Protein AF-0000000077433555 (afdb_homodimer)

Secondary structure (DSSP, 8-state):
-----THHHHHHHHHHHHHHHHHHHHTTTTS------------S-SEEEEESB-HHHHTHHHHHHHHHTTTTSEE-SS-EEEE-TTT-EEEEEEE--SSPEEPSSTHHHHHHHHHHHHHHHHTT--BPPTTS---SEEEEEEEEETTEEEEEEEEE--/-----THHHHHHHHHHHHHHHHHHHHHHTTS------------SEEEEEEESB-HHHHTHHHHHHHHHTTTTSEE-SS-EEEE-TTT-EEEEEEE--SSPEEPSSTHHHHHHHHHHHHHHHHTT--BPPTT----SEEEEEEEEETTEEEEEEEEE--

Structure (mmCIF, N/CA/C/O backbone):
data_AF-0000000077433555-model_v1
#
loop_
_entity.id
_entity.type
_entity.pdbx_description
1 polymer 'Expressed protein'
#
loop_
_atom_site.group_PDB
_atom_site.id
_atom_site.type_symbol
_atom_site.label_atom_id
_atom_site.label_alt_id
_atom_site.label_comp_id
_atom_site.label_asym_id
_atom_site.label_entity_id
_atom_site.label_seq_id
_atom_site.pdbx_PDB_ins_code
_atom_site.Cartn_x
_atom_site.Cartn_y
_atom_site.Cartn_z
_atom_site.occupancy
_atom_site.B_iso_or_equiv
_atom_site.auth_seq_id
_atom_site.auth_comp_id
_atom_site.auth_asym_id
_atom_site.auth_atom_id
_atom_site.pdbx_PDB_model_num
ATOM 1 N N . MET A 1 1 ? 9 -87.5 0.58 1 32.97 1 MET A N 1
ATOM 2 C CA . MET A 1 1 ? 8.102 -86.375 0.338 1 32.97 1 MET A CA 1
ATOM 3 C C . MET A 1 1 ? 7.855 -85.625 1.621 1 32.97 1 MET A C 1
ATOM 5 O O . MET A 1 1 ? 7.18 -86.062 2.531 1 32.97 1 MET A O 1
ATOM 9 N N . ASN A 1 2 ? 8.93 -84.875 2.029 1 34.53 2 ASN A N 1
ATOM 10 C CA . ASN A 1 2 ? 9.109 -84.125 3.266 1 34.53 2 ASN A CA 1
ATOM 11 C C . ASN A 1 2 ? 8.016 -83.062 3.447 1 34.53 2 ASN A C 1
ATOM 13 O O . ASN A 1 2 ? 7.77 -82.25 2.553 1 34.53 2 ASN A O 1
ATOM 17 N N . ARG A 1 3 ? 7.031 -83.25 4.383 1 38.12 3 ARG A N 1
ATOM 18 C CA . ARG A 1 3 ? 5.93 -82.5 4.906 1 38.12 3 ARG A CA 1
ATOM 19 C C . ARG A 1 3 ? 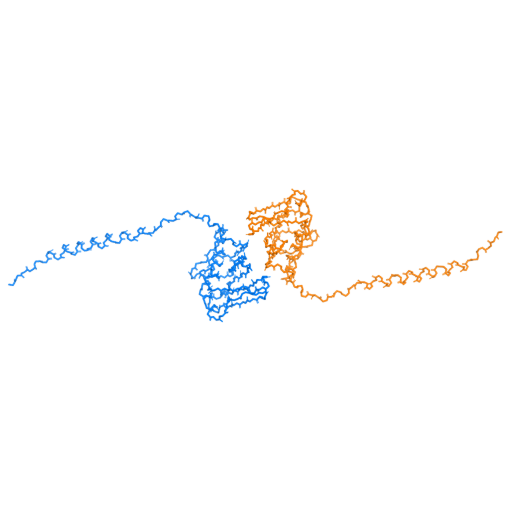6.449 -81.188 5.547 1 38.12 3 ARG A C 1
ATOM 21 O O . ARG A 1 3 ? 7.113 -81.25 6.582 1 38.12 3 ARG A O 1
ATOM 28 N N . ILE A 1 4 ? 6.965 -80.188 4.68 1 42 4 ILE A N 1
ATOM 29 C CA . ILE A 1 4 ? 7.277 -78.875 5.152 1 42 4 ILE A CA 1
ATOM 30 C C . ILE A 1 4 ? 6.129 -78.375 6.008 1 42 4 ILE A C 1
ATOM 32 O O . ILE A 1 4 ? 4.984 -78.312 5.555 1 42 4 ILE A O 1
ATOM 36 N N . ASN A 1 5 ? 6.266 -78.5 7.254 1 37.09 5 ASN A N 1
ATOM 37 C CA . ASN A 1 5 ? 5.32 -78.188 8.312 1 37.09 5 ASN A CA 1
ATOM 38 C C . ASN A 1 5 ? 4.906 -76.75 8.266 1 37.09 5 ASN A C 1
ATOM 40 O O . ASN A 1 5 ? 5.746 -75.875 8.039 1 37.09 5 ASN A O 1
ATOM 44 N N . PHE A 1 6 ? 3.537 -76.375 8.086 1 47.28 6 PHE A N 1
ATOM 45 C CA . PHE A 1 6 ? 2.709 -75.188 8 1 47.28 6 PHE A CA 1
ATOM 46 C C . PHE A 1 6 ? 3.021 -74.25 9.141 1 47.28 6 PHE A C 1
ATOM 48 O O . PHE A 1 6 ? 2.783 -73.062 9.039 1 47.28 6 PHE A O 1
ATOM 55 N N . LEU A 1 7 ? 3.678 -74.688 10.219 1 46.97 7 LEU A N 1
ATOM 56 C CA . LEU A 1 7 ? 3.834 -73.812 11.398 1 46.97 7 LEU A CA 1
ATOM 57 C C . LEU A 1 7 ? 4.93 -72.812 11.188 1 46.97 7 LEU A C 1
ATOM 59 O O . LEU A 1 7 ? 4.852 -71.688 11.719 1 46.97 7 LEU A O 1
ATOM 63 N N . ASP A 1 8 ? 5.957 -73.188 10.453 1 46.53 8 ASP A N 1
ATOM 64 C CA . ASP A 1 8 ? 7.086 -72.25 10.367 1 46.53 8 ASP A CA 1
ATOM 65 C C . ASP A 1 8 ? 6.746 -71 9.492 1 46.53 8 ASP A C 1
ATOM 67 O O . ASP A 1 8 ? 7.383 -70 9.602 1 46.53 8 ASP A O 1
ATOM 71 N N . CYS A 1 9 ? 5.66 -71.188 8.641 1 45.41 9 CYS A N 1
ATOM 72 C CA . CYS A 1 9 ? 5.312 -70.062 7.785 1 45.41 9 CYS A CA 1
ATOM 73 C C . CYS A 1 9 ? 4.582 -69 8.578 1 45.41 9 CYS A C 1
ATOM 75 O O . CYS A 1 9 ? 4.668 -67.812 8.242 1 45.41 9 CYS A O 1
ATOM 77 N N . ASN A 1 10 ? 3.891 -69.375 9.719 1 48.19 10 ASN A N 1
ATOM 78 C CA . ASN A 1 10 ? 3.145 -68.375 10.461 1 48.19 10 ASN A CA 1
ATOM 79 C C . ASN A 1 10 ? 4.074 -67.438 11.266 1 48.19 10 ASN A C 1
ATOM 81 O O . ASN A 1 10 ? 3.799 -66.25 11.438 1 48.19 10 ASN A O 1
ATOM 85 N N . ILE A 1 11 ? 5.18 -68.062 11.773 1 51.03 11 ILE A N 1
ATOM 86 C CA . ILE A 1 11 ? 6.055 -67.25 12.602 1 51.03 11 ILE A CA 1
ATOM 87 C C . ILE A 1 11 ? 6.805 -66.25 11.719 1 51.03 11 ILE A C 1
ATOM 89 O O . ILE A 1 11 ? 7.02 -65.062 12.117 1 51.03 11 ILE A O 1
ATOM 93 N N . PHE A 1 12 ? 7.051 -66.75 10.414 1 49.72 12 PHE A N 1
ATOM 94 C CA . PHE A 1 12 ? 7.73 -65.75 9.539 1 49.72 12 PHE A CA 1
ATOM 95 C C . PHE A 1 12 ? 6.805 -64.625 9.164 1 49.72 12 PHE A C 1
ATOM 97 O O . PHE A 1 12 ? 7.223 -63.469 9.148 1 49.72 12 PHE A O 1
ATOM 104 N N . LEU A 1 13 ? 5.48 -64.938 9.062 1 50.5 13 LEU A N 1
ATOM 105 C CA . LEU A 1 13 ? 4.531 -63.906 8.711 1 50.5 13 LEU A CA 1
ATOM 106 C C . LEU A 1 13 ? 4.301 -62.969 9.883 1 50.5 13 LEU A C 1
ATOM 108 O O . LEU A 1 13 ? 4.137 -61.75 9.695 1 50.5 13 LEU A O 1
ATOM 112 N N . THR A 1 14 ? 4.387 -63.438 11.109 1 53.59 14 THR A N 1
ATOM 113 C CA . THR A 1 14 ? 4.176 -62.531 12.234 1 53.59 14 THR A CA 1
ATOM 114 C C . THR A 1 14 ? 5.383 -61.625 12.445 1 53.59 14 THR A C 1
ATOM 116 O O . THR A 1 14 ? 5.238 -60.469 12.844 1 53.59 14 THR A O 1
ATOM 119 N N . LYS A 1 15 ? 6.613 -62.125 12.172 1 53.06 15 LYS A N 1
ATOM 120 C CA . LYS A 1 15 ? 7.77 -61.25 12.352 1 53.06 15 LYS A CA 1
ATOM 121 C C . LYS A 1 15 ? 7.832 -60.188 11.258 1 53.06 15 LYS A C 1
ATOM 123 O O . LYS A 1 15 ? 8.289 -59.062 11.492 1 53.06 15 LYS A O 1
ATOM 128 N N . ILE A 1 16 ? 7.277 -60.562 10.062 1 50.44 16 ILE A N 1
ATOM 129 C CA . ILE A 1 16 ? 7.234 -59.531 9.023 1 50.44 16 ILE A CA 1
ATOM 130 C C . ILE A 1 16 ? 6.148 -58.531 9.352 1 50.44 16 ILE A C 1
ATOM 132 O O . ILE A 1 16 ? 6.348 -57.312 9.172 1 50.44 16 ILE A O 1
ATOM 136 N N . SER A 1 17 ? 4.973 -59.031 10.047 1 50.56 17 SER A N 1
ATOM 137 C CA . SER A 1 17 ? 3.949 -58.062 10.398 1 50.56 17 SER A CA 1
ATOM 138 C C . SER A 1 17 ? 4.434 -57.125 11.516 1 50.56 17 SER A C 1
ATOM 140 O O . SER A 1 17 ? 4.086 -55.969 11.539 1 50.56 17 SER A O 1
ATOM 142 N N . LEU A 1 18 ? 5.203 -57.656 12.469 1 53.69 18 LEU A N 1
ATOM 143 C CA . LEU A 1 18 ? 5.684 -56.75 13.523 1 53.69 18 LEU A CA 1
ATOM 144 C C . LEU A 1 18 ? 6.73 -55.781 12.984 1 53.69 18 LEU A C 1
ATOM 146 O O . LEU A 1 18 ? 6.746 -54.625 13.359 1 53.69 18 LEU A O 1
ATOM 150 N N . LEU A 1 19 ? 7.566 -56.25 12 1 50 19 LEU A N 1
ATOM 151 C CA . LEU A 1 19 ? 8.539 -55.344 11.438 1 50 19 LEU A CA 1
ATOM 152 C C . LEU A 1 19 ? 7.848 -54.25 10.609 1 50 19 LEU A C 1
ATOM 154 O O . LEU A 1 19 ? 8.266 -53.094 10.625 1 50 19 LEU A O 1
ATOM 158 N N . PHE A 1 20 ? 6.684 -54.594 9.922 1 50.25 20 PHE A N 1
ATOM 159 C CA . PHE A 1 20 ? 5.969 -53.531 9.211 1 50.25 20 PHE A CA 1
ATOM 160 C C . PHE A 1 20 ? 5.316 -52.562 10.188 1 50.25 20 PHE A C 1
ATOM 162 O O . PHE A 1 20 ? 5.176 -51.375 9.898 1 50.25 20 PHE A O 1
ATOM 169 N N . LEU A 1 21 ? 4.891 -53.031 11.414 1 44.5 21 LEU A N 1
ATOM 170 C CA . LEU A 1 21 ? 4.316 -52.094 12.383 1 44.5 21 LEU A CA 1
ATOM 171 C C . LEU A 1 21 ? 5.375 -51.156 12.922 1 44.5 21 LEU A C 1
ATOM 173 O O . LEU A 1 21 ? 5.109 -49.969 13.102 1 44.5 21 LEU A O 1
ATOM 177 N N . LEU A 1 22 ? 6.539 -51.656 13.203 1 43.56 22 LEU A N 1
ATOM 178 C CA . LEU A 1 22 ? 7.539 -50.75 13.781 1 43.56 22 LEU A CA 1
ATOM 179 C C . LEU A 1 22 ? 8.055 -49.781 12.734 1 43.56 22 LEU A C 1
ATOM 181 O O . LEU A 1 22 ? 8.477 -48.656 13.078 1 43.56 22 LEU A O 1
ATOM 185 N N . MET A 1 23 ? 8.133 -50.125 11.438 1 39.94 23 MET A N 1
ATOM 186 C CA . MET A 1 23 ? 8.562 -49.094 10.5 1 39.94 23 MET A CA 1
ATOM 187 C C . MET A 1 23 ? 7.496 -48.031 10.336 1 39.94 23 MET A C 1
ATOM 189 O O . MET A 1 23 ? 7.789 -46.906 9.898 1 39.94 23 MET A O 1
ATOM 193 N N . ASN A 1 24 ? 6.148 -48.344 10.5 1 39.22 24 ASN A N 1
ATOM 194 C CA . ASN A 1 24 ? 5.191 -47.25 10.391 1 39.22 24 ASN A CA 1
ATOM 195 C C . ASN A 1 24 ? 5.281 -46.312 11.586 1 39.22 24 ASN A C 1
ATOM 197 O O . ASN A 1 24 ? 4.652 -45.25 11.602 1 39.22 24 ASN A O 1
ATOM 201 N N . LEU A 1 25 ? 5.668 -46.75 12.781 1 36.25 25 LEU A N 1
ATOM 202 C CA . LEU A 1 25 ? 5.754 -45.781 13.867 1 36.25 25 LEU A CA 1
ATOM 203 C C . LEU A 1 25 ? 6.816 -44.719 13.57 1 36.25 25 LEU A C 1
ATOM 205 O O . LEU A 1 25 ? 6.699 -43.562 14.008 1 36.25 25 LEU A O 1
ATOM 209 N N . VAL A 1 26 ? 7.934 -45.156 13.039 1 33.03 26 VAL A N 1
ATOM 210 C CA . VAL A 1 26 ? 9 -44.156 12.961 1 33.03 26 VAL A CA 1
ATOM 211 C C . VAL A 1 26 ? 8.625 -43.094 11.945 1 33.03 26 VAL A C 1
ATOM 213 O O . VAL A 1 26 ? 9.141 -41.969 12 1 33.03 26 VAL A O 1
ATOM 216 N N . SER A 1 27 ? 7.82 -43.469 10.945 1 29.36 27 SER A N 1
ATOM 217 C CA . SER A 1 27 ? 7.664 -42.375 9.961 1 29.36 27 SER A CA 1
ATOM 218 C C . SER A 1 27 ? 6.77 -41.281 10.492 1 29.36 27 SER A C 1
ATOM 220 O O . SER A 1 27 ? 6.531 -40.281 9.805 1 29.36 27 SER A O 1
ATOM 222 N N . LEU A 1 28 ? 5.867 -41.688 11.445 1 28.73 28 LEU A N 1
ATOM 223 C CA . LEU A 1 28 ? 4.93 -40.625 11.773 1 28.73 28 LEU A CA 1
ATOM 224 C C . LEU A 1 28 ? 5.633 -39.469 12.5 1 28.73 28 LEU A C 1
ATOM 226 O O . LEU A 1 28 ? 5.098 -38.375 12.602 1 28.73 28 LEU A O 1
ATOM 230 N N . GLU A 1 29 ? 6.535 -39.906 13.359 1 30.23 29 GLU A N 1
ATOM 231 C CA . GLU A 1 29 ? 6.969 -38.781 14.188 1 30.23 29 GLU A CA 1
ATOM 232 C C . GLU A 1 29 ? 7.559 -37.656 13.336 1 30.23 29 GLU A C 1
ATOM 234 O O . GLU A 1 29 ? 8.094 -36.688 13.859 1 30.23 29 GLU A O 1
ATOM 239 N N . ALA A 1 30 ? 7.906 -37.969 12.109 1 28.34 30 ALA A N 1
ATOM 240 C CA . ALA A 1 30 ? 8.469 -36.781 11.477 1 28.34 30 ALA A CA 1
ATOM 241 C C . ALA A 1 30 ? 7.461 -35.656 11.469 1 28.34 30 ALA A C 1
ATOM 243 O O . ALA A 1 30 ? 7.355 -34.906 10.484 1 28.34 30 ALA A O 1
ATOM 244 N N . PHE A 1 31 ? 6.242 -36.031 12.062 1 27.59 31 PHE A N 1
ATOM 245 C CA . PHE A 1 31 ? 5.5 -34.75 12.078 1 27.59 31 PHE A CA 1
ATOM 246 C C . PHE A 1 31 ? 6.246 -33.719 12.891 1 27.59 31 PHE A C 1
ATOM 248 O O . PHE A 1 31 ? 6.395 -33.844 14.102 1 27.59 31 PHE A O 1
ATOM 255 N N . GLY A 1 32 ? 7.348 -33.312 12.383 1 27.06 32 GLY A N 1
ATOM 256 C CA . GLY A 1 32 ? 8.039 -32.188 13.016 1 27.06 32 GLY A CA 1
ATOM 257 C C . GLY A 1 32 ? 7.113 -31.328 13.852 1 27.06 32 GLY A C 1
ATOM 258 O O . GLY A 1 32 ? 5.918 -31.234 13.578 1 27.06 32 GLY A O 1
ATOM 259 N N . LYS A 1 33 ? 7.359 -31.141 15.07 1 26.86 33 LYS A N 1
ATOM 260 C CA . LYS A 1 33 ? 7.031 -30.141 16.078 1 26.86 33 LYS A CA 1
ATOM 261 C C . LYS A 1 33 ? 6.48 -28.875 15.43 1 26.86 33 LYS A C 1
ATOM 263 O O . LYS A 1 33 ? 7.047 -28.359 14.461 1 26.86 33 LYS A O 1
ATOM 268 N N . SER A 1 34 ? 5.285 -28.469 15.672 1 26.58 34 SER A N 1
ATOM 269 C CA . SER A 1 34 ? 4.316 -27.375 15.578 1 26.58 34 SER A CA 1
ATOM 270 C C . SER A 1 34 ? 4.98 -26.031 15.812 1 26.58 34 SER A C 1
ATOM 272 O O . SER A 1 34 ? 4.305 -25 15.859 1 26.58 34 SER A O 1
ATOM 274 N N . SER A 1 35 ? 6.223 -26.141 16.625 1 26.84 35 SER A N 1
ATOM 275 C CA . SER A 1 35 ? 6.273 -25.047 17.594 1 26.84 35 SER A CA 1
ATOM 276 C C . SER A 1 35 ? 5.797 -23.734 16.984 1 26.84 35 SER A C 1
ATOM 278 O O . SER A 1 35 ? 4.859 -23.109 17.484 1 26.84 35 SER A O 1
ATOM 280 N N . HIS A 1 36 ? 6.66 -22.797 17.359 1 24.97 36 HIS A N 1
ATOM 281 C CA . HIS A 1 36 ? 6.699 -21.375 17.672 1 24.97 36 HIS A CA 1
ATOM 282 C C . HIS A 1 36 ? 6.414 -20.531 16.422 1 24.97 36 HIS A C 1
ATOM 284 O O . HIS A 1 36 ? 7.008 -20.766 15.367 1 24.97 36 HIS A O 1
ATOM 290 N N . LEU A 1 37 ? 5.191 -20.219 16.328 1 26.5 37 LEU A N 1
ATOM 291 C CA . LEU A 1 37 ? 4.828 -19.125 15.43 1 26.5 37 LEU A CA 1
ATOM 292 C C . LEU A 1 37 ? 6.004 -18.172 15.234 1 26.5 37 LEU A C 1
ATOM 294 O O . LEU A 1 37 ? 6.395 -17.469 16.172 1 26.5 37 LEU A O 1
ATOM 298 N N . ASN A 1 38 ? 7.102 -18.656 14.727 1 27.42 38 ASN A N 1
ATOM 299 C CA . ASN A 1 38 ? 8.141 -17.703 14.352 1 27.42 38 ASN A CA 1
ATOM 300 C C . ASN A 1 38 ? 7.551 -16.344 13.977 1 27.42 38 ASN A C 1
ATOM 302 O O . ASN A 1 38 ? 6.586 -16.266 13.211 1 27.42 38 ASN A O 1
ATOM 306 N N . SER A 1 39 ? 7.516 -15.461 14.922 1 30.59 39 SER A N 1
ATOM 307 C CA . SER A 1 39 ? 7.246 -14.07 14.562 1 30.59 39 SER A CA 1
ATOM 308 C C . SER A 1 39 ? 7.566 -13.805 13.094 1 30.59 39 SER A C 1
ATOM 310 O O . SER A 1 39 ? 8.727 -13.875 12.68 1 30.59 39 SER A O 1
ATOM 312 N N . ARG A 1 40 ? 7.023 -14.602 12.242 1 32.59 40 ARG A N 1
ATOM 313 C CA . ARG A 1 40 ? 7.312 -14.117 10.898 1 32.59 40 ARG A CA 1
ATOM 314 C C . ARG A 1 40 ? 7.473 -12.602 10.883 1 32.59 40 ARG A C 1
ATOM 316 O O . ARG A 1 40 ? 6.551 -11.867 11.234 1 32.59 40 ARG A O 1
ATOM 323 N N . ALA A 1 41 ? 8.539 -12.164 11.211 1 32.38 41 ALA A N 1
ATOM 324 C CA . ALA A 1 41 ? 8.992 -10.82 10.836 1 32.38 41 ALA A CA 1
ATOM 325 C C . ALA A 1 41 ? 8.383 -10.391 9.508 1 32.38 41 ALA A C 1
ATOM 327 O O . ALA A 1 41 ? 8.438 -11.125 8.516 1 32.38 41 ALA A O 1
ATOM 328 N N . ILE A 1 42 ? 7.039 -10.172 9.383 1 41.25 42 ILE A N 1
ATOM 329 C CA . ILE A 1 42 ? 6.648 -9.633 8.086 1 41.25 42 ILE A CA 1
ATOM 330 C C . ILE A 1 42 ? 7.895 -9.289 7.273 1 41.25 42 ILE A C 1
ATOM 332 O O . ILE A 1 42 ? 8.703 -8.461 7.695 1 41.25 42 ILE A O 1
ATOM 336 N N . PRO A 1 43 ? 8.32 -10.406 6.523 1 50.19 43 PRO A N 1
ATOM 337 C CA . PRO A 1 43 ? 9.359 -10.055 5.555 1 50.19 43 PRO A CA 1
ATOM 338 C C . PRO A 1 43 ? 9.172 -8.656 4.961 1 50.19 43 PRO A C 1
ATOM 340 O O . PRO A 1 43 ? 8.047 -8.141 4.945 1 50.19 43 PRO A O 1
ATOM 343 N N . PRO A 1 44 ? 10.203 -8.016 4.617 1 60.41 44 PRO A N 1
ATOM 344 C CA . PRO A 1 44 ? 10.57 -6.598 4.527 1 60.41 44 PRO A CA 1
ATOM 345 C C . PRO A 1 44 ? 9.75 -5.844 3.479 1 60.41 44 PRO A C 1
ATOM 347 O O . PRO A 1 44 ? 10.289 -4.98 2.781 1 60.41 44 PRO A O 1
ATOM 350 N N . GLY A 1 45 ? 8.414 -6.395 3.045 1 78.88 45 GLY A N 1
ATOM 351 C CA . GLY A 1 45 ? 7.773 -5.363 2.244 1 78.88 45 GLY A CA 1
ATOM 352 C C . GLY A 1 45 ? 7.48 -4.098 3.027 1 78.88 45 GLY A C 1
ATOM 353 O O . GLY A 1 45 ? 7.469 -4.113 4.258 1 78.88 45 GLY A O 1
ATOM 354 N N . LEU A 1 46 ? 7.414 -3.154 2.256 1 90.56 46 LEU A N 1
ATOM 355 C CA . LEU A 1 46 ? 7.125 -1.854 2.854 1 90.56 46 LEU A CA 1
ATOM 356 C C . LEU A 1 46 ? 5.676 -1.78 3.32 1 90.56 46 LEU A C 1
ATOM 358 O O . LEU A 1 46 ? 5.395 -1.263 4.402 1 90.56 46 LEU A O 1
ATOM 362 N N . TYR A 1 47 ? 4.797 -2.41 2.539 1 91.94 47 TYR A N 1
ATOM 363 C CA . TYR A 1 47 ? 3.381 -2.373 2.883 1 91.94 47 TYR A CA 1
ATOM 364 C C . TYR A 1 47 ? 2.662 -3.613 2.361 1 91.94 47 TYR A C 1
ATOM 366 O O . TYR A 1 47 ? 2.902 -4.051 1.234 1 91.94 47 TYR A O 1
ATOM 374 N N . HIS A 1 48 ? 1.809 -4.094 3.268 1 92.25 48 HIS A N 1
ATOM 375 C CA . HIS A 1 48 ? 0.924 -5.195 2.912 1 92.25 48 HIS A CA 1
ATOM 376 C C . HIS A 1 48 ? -0.502 -4.934 3.385 1 92.25 48 HIS A C 1
ATOM 378 O O . HIS A 1 48 ? -0.71 -4.324 4.438 1 92.25 48 HIS A O 1
ATOM 384 N N . ASN A 1 49 ? -1.423 -5.391 2.596 1 90.25 49 ASN A N 1
ATOM 385 C CA . ASN A 1 49 ? -2.82 -5.469 3.008 1 90.25 49 ASN A CA 1
ATOM 386 C C . ASN A 1 49 ? -3.5 -6.715 2.447 1 90.25 49 ASN A C 1
ATOM 388 O O . ASN A 1 49 ? -3.062 -7.262 1.434 1 90.25 49 ASN A O 1
ATOM 392 N N . CYS A 1 50 ? -4.477 -7.129 3.236 1 91 50 CYS A N 1
ATOM 393 C CA . CYS A 1 50 ? -5.137 -8.344 2.779 1 91 50 CYS A CA 1
ATOM 394 C C . CYS A 1 50 ? -6.59 -8.391 3.242 1 91 50 CYS A C 1
ATOM 396 O O . CYS A 1 50 ? -6.906 -7.926 4.34 1 91 50 CYS A O 1
ATOM 398 N N . LYS A 1 51 ? -7.387 -8.781 2.375 1 90.25 51 LYS A N 1
ATOM 399 C CA . LYS A 1 51 ? -8.75 -9.219 2.656 1 90.25 51 LYS A CA 1
ATOM 400 C C . LYS A 1 51 ? -8.93 -10.695 2.299 1 90.25 51 LYS A C 1
ATOM 402 O O . LYS A 1 51 ? -9.281 -11.023 1.164 1 90.25 51 LYS A O 1
ATOM 407 N N . GLY A 1 52 ? -8.562 -11.539 3.273 1 87.38 52 GLY A N 1
ATOM 408 C CA . GLY A 1 52 ? -8.523 -12.969 3.039 1 87.38 52 GLY A CA 1
ATOM 409 C C . GLY A 1 52 ? -7.152 -13.469 2.611 1 87.38 52 GLY A C 1
ATOM 410 O O . GLY A 1 52 ? -6.562 -12.938 1.669 1 87.38 52 GLY A O 1
ATOM 411 N N . GLY A 1 53 ? -6.707 -14.398 3.303 1 85 53 GLY A N 1
ATOM 412 C CA . GLY A 1 53 ? -5.379 -14.938 3.047 1 85 53 GLY A CA 1
ATOM 413 C C . GLY A 1 53 ? -5.398 -16.219 2.234 1 85 53 GLY A C 1
ATOM 414 O O . GLY A 1 53 ? -6.457 -16.656 1.771 1 85 53 GLY A O 1
ATOM 415 N N . GLY A 1 54 ? -4.16 -16.672 1.955 1 88.56 54 GLY A N 1
ATOM 416 C CA . GLY A 1 54 ? -4 -17.891 1.189 1 88.56 54 GLY A CA 1
ATOM 417 C C . GLY A 1 54 ? -3.891 -17.656 -0.305 1 88.56 54 GLY A C 1
ATOM 418 O O . GLY A 1 54 ? -3.955 -18.594 -1.097 1 88.56 54 GLY A O 1
ATOM 419 N N . LEU A 1 55 ? -3.752 -16.484 -0.676 1 89.88 55 LEU A N 1
ATOM 420 C CA . LEU A 1 55 ? -3.701 -16.094 -2.08 1 89.88 55 LEU A CA 1
ATOM 421 C C . LEU A 1 55 ? -2.441 -16.625 -2.75 1 89.88 55 LEU A C 1
ATOM 423 O O . LEU A 1 55 ? -2.451 -16.938 -3.941 1 89.88 55 LEU A O 1
ATOM 427 N N . GLY A 1 56 ? -1.346 -16.719 -1.987 1 90.81 56 GLY A N 1
ATOM 428 C CA . GLY A 1 56 ? -0.101 -17.25 -2.514 1 90.81 56 GLY A CA 1
ATOM 429 C C . GLY A 1 56 ? -0.239 -18.656 -3.053 1 90.81 56 GLY A C 1
ATOM 430 O O . GLY A 1 56 ? 0.272 -18.969 -4.129 1 90.81 56 GLY A O 1
ATOM 431 N N . LYS A 1 57 ? -0.989 -19.453 -2.359 1 89.25 57 LYS A N 1
ATOM 432 C CA . LYS A 1 57 ? -1.199 -20.828 -2.791 1 89.25 57 LYS A CA 1
ATOM 433 C C . LYS A 1 57 ? -2.309 -20.922 -3.836 1 89.25 57 LYS A C 1
ATOM 435 O O . LYS A 1 57 ? -2.17 -21.625 -4.84 1 89.25 57 LYS A O 1
ATOM 440 N N . PHE A 1 58 ? -3.338 -20.203 -3.6 1 91 58 PHE A N 1
ATOM 441 C CA . PHE A 1 58 ? -4.512 -20.266 -4.461 1 91 58 PHE A CA 1
ATOM 442 C C . PHE A 1 58 ? -4.18 -19.781 -5.871 1 91 58 PHE A C 1
ATOM 444 O O . PHE A 1 58 ? -4.672 -20.344 -6.852 1 91 58 PHE A O 1
ATOM 451 N N . CYS A 1 59 ? -3.295 -18.781 -5.965 1 92.88 59 CYS A N 1
ATOM 452 C CA . CYS A 1 59 ? -2.998 -18.172 -7.262 1 92.88 59 CYS A CA 1
ATOM 453 C C . CYS A 1 59 ? -1.635 -18.625 -7.77 1 92.88 59 CYS A C 1
ATOM 455 O O . CYS A 1 59 ? -1.089 -18.031 -8.703 1 92.88 59 CYS A O 1
ATOM 457 N N . ALA A 1 60 ? -1.07 -19.656 -7.188 1 93.38 60 ALA A N 1
ATOM 458 C CA . ALA A 1 60 ? 0.267 -20.109 -7.559 1 93.38 60 ALA A CA 1
ATOM 459 C C . ALA A 1 60 ? 0.31 -20.531 -9.023 1 93.38 60 ALA A C 1
ATOM 461 O O . ALA A 1 60 ? 1.225 -20.172 -9.758 1 93.38 60 ALA A O 1
ATOM 462 N N . ALA A 1 61 ? -0.678 -21.25 -9.43 1 93.25 61 ALA A N 1
ATOM 463 C CA . ALA A 1 61 ? -0.728 -21.719 -10.812 1 93.25 61 ALA A CA 1
ATOM 464 C C . ALA A 1 61 ? -0.918 -20.547 -11.773 1 93.25 61 ALA A C 1
ATOM 466 O O . ALA A 1 61 ? -0.367 -20.547 -12.883 1 93.25 61 ALA A O 1
ATOM 467 N N . THR A 1 62 ? -1.681 -19.594 -11.367 1 95 62 THR A N 1
ATOM 468 C CA . THR A 1 62 ? -1.894 -18.391 -12.18 1 95 62 THR A CA 1
ATOM 469 C C . THR A 1 62 ? -0.574 -17.672 -12.438 1 95 62 THR A C 1
ATOM 471 O O . THR A 1 62 ? -0.292 -17.266 -13.562 1 95 62 THR A O 1
ATOM 474 N N . VAL A 1 63 ? 0.261 -17.547 -11.43 1 97.5 63 VAL A N 1
ATOM 475 C CA . VAL A 1 63 ? 1.55 -16.875 -11.547 1 97.5 63 VAL A CA 1
ATOM 476 C C . VAL A 1 63 ? 2.424 -17.609 -12.562 1 97.5 63 VAL A C 1
ATOM 478 O O . VAL A 1 63 ? 3.025 -16.984 -13.438 1 97.5 63 VAL A O 1
ATOM 481 N N . THR A 1 64 ? 2.426 -18.875 -12.516 1 96.94 64 THR A N 1
ATOM 482 C CA . THR A 1 64 ? 3.227 -19.688 -13.43 1 96.94 64 THR A CA 1
ATOM 483 C C . THR A 1 64 ? 2.727 -19.547 -14.859 1 96.94 64 THR A C 1
ATOM 485 O O . THR A 1 64 ? 3.52 -19.359 -15.789 1 96.94 64 THR A O 1
ATOM 488 N N . ARG A 1 65 ? 1.419 -19.609 -15.031 1 97.12 65 ARG A N 1
ATOM 489 C CA . ARG A 1 65 ? 0.839 -19.453 -16.359 1 97.12 65 ARG A CA 1
ATOM 490 C C . ARG A 1 65 ? 1.153 -18.078 -16.938 1 97.12 65 ARG A C 1
ATOM 492 O O . ARG A 1 65 ? 1.604 -17.969 -18.078 1 97.12 65 ARG A O 1
ATOM 499 N N . ALA A 1 66 ? 0.915 -17.094 -16.141 1 98 66 ALA A N 1
ATOM 500 C CA . ALA A 1 66 ? 1.189 -15.727 -16.578 1 98 66 ALA A CA 1
ATOM 501 C C . ALA A 1 66 ? 2.646 -15.57 -17 1 98 66 ALA A C 1
ATOM 503 O O . ALA A 1 66 ? 2.936 -14.984 -18.031 1 98 66 ALA A O 1
ATOM 504 N N . TRP A 1 67 ? 3.553 -16.125 -16.203 1 97.88 67 TRP A N 1
ATOM 505 C CA . TRP A 1 67 ? 4.98 -16.047 -16.5 1 97.88 67 TRP A CA 1
ATOM 506 C C . TRP A 1 67 ? 5.293 -16.703 -17.844 1 97.88 67 TRP A C 1
ATOM 508 O O . TRP A 1 67 ? 6.035 -16.141 -18.656 1 97.88 67 TRP A O 1
ATOM 518 N N . ASN A 1 68 ? 4.715 -17.797 -18.062 1 97.38 68 ASN A N 1
ATOM 519 C CA . ASN A 1 68 ? 4.949 -18.531 -19.297 1 97.38 68 ASN A CA 1
ATOM 520 C C . ASN A 1 68 ? 4.395 -17.781 -20.5 1 97.38 68 ASN A C 1
ATOM 522 O O . ASN A 1 68 ? 4.902 -17.922 -21.625 1 97.38 68 ASN A O 1
ATOM 526 N N . GLU A 1 69 ? 3.418 -16.969 -20.266 1 97.12 69 GLU A N 1
ATOM 527 C CA . GLU A 1 69 ? 2.82 -16.172 -21.344 1 97.12 69 GLU A CA 1
ATOM 528 C C . GLU A 1 69 ? 3.541 -14.828 -21.5 1 97.12 69 GLU A C 1
ATOM 530 O O . GLU A 1 69 ? 3.154 -14 -22.328 1 97.12 69 GLU A O 1
ATOM 535 N N . GLY A 1 70 ? 4.578 -14.57 -20.625 1 97.44 70 GLY A N 1
ATOM 536 C CA . GLY A 1 70 ? 5.418 -13.406 -20.812 1 97.44 70 GLY A CA 1
ATOM 537 C C . GLY A 1 70 ? 5.129 -12.297 -19.828 1 97.44 70 GLY A C 1
ATOM 538 O O . GLY A 1 70 ? 5.746 -11.227 -19.875 1 97.44 70 GLY A O 1
ATOM 539 N N . HIS A 1 71 ? 4.18 -12.57 -18.906 1 97.69 71 HIS A N 1
ATOM 540 C CA . HIS A 1 71 ? 3.838 -11.578 -17.891 1 97.69 71 HIS A CA 1
ATOM 541 C C . HIS A 1 71 ? 4.812 -11.641 -16.719 1 97.69 71 HIS A C 1
ATOM 543 O O . HIS A 1 71 ? 5.508 -12.641 -16.531 1 97.69 71 HIS A O 1
ATOM 549 N N . PHE A 1 72 ? 4.969 -10.484 -15.945 1 97.25 72 PHE A N 1
ATOM 550 C CA . PHE A 1 72 ? 5.73 -10.336 -14.711 1 97.25 72 PHE A CA 1
ATOM 551 C C . PHE A 1 72 ? 7.23 -10.312 -15 1 97.25 72 PHE A C 1
ATOM 553 O O . PHE A 1 72 ? 8.039 -10.18 -14.078 1 97.25 72 PHE A O 1
ATOM 560 N N . LYS A 1 73 ? 7.566 -10.438 -16.219 1 97.56 73 LYS A N 1
ATOM 561 C CA . LYS A 1 73 ? 8.984 -10.445 -16.562 1 97.56 73 LYS A CA 1
ATOM 562 C C . LYS A 1 73 ? 9.609 -9.07 -16.359 1 97.56 73 LYS A C 1
ATOM 564 O O . LYS A 1 73 ? 10.812 -8.969 -16.094 1 97.56 73 LYS A O 1
ATOM 569 N N . SER A 1 74 ? 8.719 -8.102 -16.547 1 97.81 74 SER A N 1
ATOM 570 C CA . SER A 1 74 ? 9.164 -6.727 -16.344 1 97.81 74 SER A CA 1
ATOM 571 C C . SER A 1 74 ? 8.047 -5.879 -15.734 1 97.81 74 SER A C 1
ATOM 573 O O . SER A 1 74 ? 6.902 -5.941 -16.172 1 97.81 74 SER A O 1
ATOM 575 N N . PHE A 1 75 ? 8.453 -5.133 -14.695 1 96.19 75 PHE A N 1
ATOM 576 C CA . PHE A 1 75 ? 7.578 -4.117 -14.125 1 96.19 75 PHE A CA 1
ATOM 577 C C . PHE A 1 75 ? 7.949 -2.73 -14.633 1 96.19 75 PHE A C 1
ATOM 579 O O . PHE A 1 75 ? 9.125 -2.357 -14.625 1 96.19 75 PHE A O 1
ATOM 586 N N . THR A 1 76 ? 6.953 -1.97 -15.023 1 96.19 76 THR A N 1
ATOM 587 C CA . THR A 1 76 ? 7.141 -0.596 -15.484 1 96.19 76 THR A CA 1
ATOM 588 C C . THR A 1 76 ? 6.207 0.353 -14.734 1 96.19 76 THR A C 1
ATOM 590 O O . THR A 1 76 ? 5.434 -0.077 -13.875 1 96.19 76 THR A O 1
ATOM 593 N N . THR A 1 77 ? 6.273 1.637 -15.07 1 92.62 77 THR A N 1
ATOM 594 C CA . THR A 1 77 ? 5.426 2.629 -14.422 1 92.62 77 THR A CA 1
ATOM 595 C C . THR A 1 77 ? 3.982 2.508 -14.914 1 92.62 77 THR A C 1
ATOM 597 O O . THR A 1 77 ? 3.064 3.045 -14.289 1 92.62 77 THR A O 1
ATOM 600 N N . LYS A 1 78 ? 3.84 1.821 -16 1 92.5 78 LYS A N 1
ATOM 601 C CA . LYS A 1 78 ? 2.494 1.56 -16.5 1 92.5 78 LYS A CA 1
ATOM 602 C C . LYS A 1 78 ? 1.863 0.367 -15.789 1 92.5 78 LYS A C 1
ATOM 604 O O . LYS A 1 78 ? 2.514 -0.661 -15.594 1 92.5 78 LYS A O 1
ATOM 609 N N . LEU A 1 79 ? 0.626 0.548 -15.445 1 93.81 79 LEU A N 1
ATOM 610 C CA . LEU A 1 79 ? -0.121 -0.545 -14.828 1 93.81 79 LEU A CA 1
ATOM 611 C C . LEU A 1 79 ? -0.262 -1.717 -15.797 1 93.81 79 LEU A C 1
ATOM 613 O O . LEU A 1 79 ? -0.688 -1.536 -16.938 1 93.81 79 LEU A O 1
ATOM 617 N N . GLN A 1 80 ? 0.146 -2.924 -15.406 1 95.88 80 GLN A N 1
ATOM 618 C CA . GLN A 1 80 ? -0.036 -4.18 -16.125 1 95.88 80 GLN A CA 1
ATOM 619 C C . GLN A 1 80 ? -0.936 -5.137 -15.352 1 95.88 80 GLN A C 1
ATOM 621 O O . GLN A 1 80 ? -1.002 -5.074 -14.125 1 95.88 80 GLN A O 1
ATOM 626 N N . SER A 1 81 ? -1.6 -6.008 -16.141 1 96.19 81 SER A N 1
ATOM 627 C CA . SER A 1 81 ? -2.498 -6.926 -15.438 1 96.19 81 SER A CA 1
ATOM 628 C C . SER A 1 81 ? -2.629 -8.25 -16.188 1 96.19 81 SER A C 1
ATOM 630 O O . SER A 1 81 ? -2.404 -8.305 -17.406 1 96.19 81 SER A O 1
ATOM 632 N N . TYR A 1 82 ? -2.928 -9.289 -15.484 1 97.56 82 TYR A N 1
ATOM 633 C CA . TYR A 1 82 ? -3.225 -10.617 -16 1 97.56 82 TYR A CA 1
ATOM 634 C C . TYR A 1 82 ? -4.391 -11.25 -15.25 1 97.56 82 TYR A C 1
ATOM 636 O O . TYR A 1 82 ? -4.395 -11.273 -14.016 1 97.56 82 TYR A O 1
ATOM 644 N N . THR A 1 83 ? -5.34 -11.688 -15.984 1 95.81 83 THR A N 1
ATOM 645 C CA . THR A 1 83 ? -6.477 -12.398 -15.406 1 95.81 83 THR A CA 1
ATOM 646 C C . THR A 1 83 ? -6.5 -13.852 -15.883 1 95.81 83 THR A C 1
ATOM 648 O O . THR A 1 83 ? -6.504 -14.117 -17.078 1 95.81 83 THR A O 1
ATOM 651 N N . ASP A 1 84 ? -6.496 -14.625 -14.883 1 93.06 84 ASP A N 1
ATOM 652 C CA . ASP A 1 84 ? -6.566 -16.047 -15.164 1 93.06 84 ASP A CA 1
ATOM 653 C C . ASP A 1 84 ? -8.016 -16.531 -15.258 1 93.06 84 ASP A C 1
ATOM 655 O O . ASP A 1 84 ? -8.742 -16.516 -14.258 1 93.06 84 ASP A O 1
ATOM 659 N N . GLY A 1 85 ? -8.445 -17.016 -16.375 1 86.75 85 GLY A N 1
ATOM 660 C CA . GLY A 1 85 ? -9.812 -17.469 -16.578 1 86.75 85 GLY A CA 1
ATOM 661 C C . GLY A 1 85 ? -10.117 -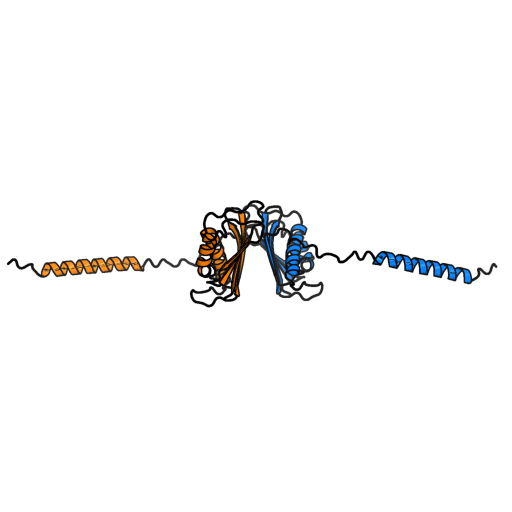18.797 -15.891 1 86.75 85 GLY A C 1
ATOM 662 O O . GLY A 1 85 ? -11.281 -19.172 -15.758 1 86.75 85 GLY A O 1
ATOM 663 N N . VAL A 1 86 ? -9.164 -19.438 -15.445 1 84.62 86 VAL A N 1
ATOM 664 C CA . VAL A 1 86 ? -9.352 -20.766 -14.867 1 84.62 86 VAL A CA 1
ATOM 665 C C . VAL A 1 86 ? -9.555 -20.641 -13.359 1 84.62 86 VAL A C 1
ATOM 667 O O . VAL A 1 86 ? -10.594 -21.062 -12.828 1 84.62 86 VAL A O 1
ATOM 670 N N . GLN A 1 87 ? -8.703 -19.906 -12.633 1 85.69 87 GLN A N 1
ATOM 671 C CA . GLN A 1 87 ? -8.727 -19.812 -11.172 1 85.69 87 GLN A CA 1
ATOM 672 C C . GLN A 1 87 ? -9.477 -18.562 -10.719 1 85.69 87 GLN A C 1
ATOM 674 O O . GLN A 1 87 ? -9.859 -18.453 -9.555 1 85.69 87 GLN A O 1
ATOM 679 N N . GLY A 1 88 ? -9.578 -17.609 -11.586 1 89.81 88 GLY A N 1
ATOM 680 C CA . GLY A 1 88 ? -10.281 -16.391 -11.234 1 89.81 88 GLY A CA 1
ATOM 681 C C . GLY A 1 88 ? -9.391 -15.352 -10.57 1 89.81 88 GLY A C 1
ATOM 682 O O . GLY A 1 88 ? -9.883 -14.367 -10.008 1 89.81 88 GLY A O 1
ATOM 683 N N . CYS A 1 89 ? -8.047 -15.578 -10.672 1 93.19 89 CYS A N 1
ATOM 684 C CA . CYS A 1 89 ? -7.109 -14.625 -10.094 1 93.19 89 CYS A CA 1
ATOM 685 C C . CYS A 1 89 ? -6.773 -13.523 -11.094 1 93.19 89 CYS A C 1
ATOM 687 O O . CYS A 1 89 ? -6.48 -13.797 -12.258 1 93.19 89 CYS A O 1
ATOM 689 N N . THR A 1 90 ? -6.875 -12.32 -10.594 1 96.06 90 THR A N 1
ATOM 690 C CA . THR A 1 90 ? -6.359 -11.172 -11.336 1 96.06 90 THR A CA 1
ATOM 691 C C . THR A 1 90 ? -5.188 -10.531 -10.602 1 96.06 90 THR A C 1
ATOM 693 O O . THR A 1 90 ? -5.312 -10.148 -9.438 1 96.06 90 THR A O 1
ATOM 696 N N . LEU A 1 91 ? -4.051 -10.43 -11.289 1 97.12 91 LEU A N 1
ATOM 697 C CA . LEU A 1 91 ? -2.885 -9.75 -10.734 1 97.12 91 LEU A CA 1
ATOM 698 C C . LEU A 1 91 ? -2.578 -8.477 -11.508 1 97.12 91 LEU A C 1
ATOM 700 O O . LEU A 1 91 ? -2.479 -8.492 -12.734 1 97.12 91 LEU A O 1
ATOM 704 N N . SER A 1 92 ? -2.439 -7.371 -10.758 1 96.69 92 SER A N 1
ATOM 705 C CA . SER A 1 92 ? -1.987 -6.086 -11.281 1 96.69 92 SER A CA 1
ATOM 706 C C . SER A 1 92 ? -0.653 -5.68 -10.664 1 96.69 92 SER A C 1
ATOM 708 O O . SER A 1 92 ? -0.42 -5.891 -9.477 1 96.69 92 SER A O 1
ATOM 710 N N . TYR A 1 93 ? 0.178 -5.117 -11.523 1 96.12 93 TYR A N 1
ATOM 711 C CA . TYR A 1 93 ? 1.522 -4.852 -11.016 1 96.12 93 TYR A CA 1
ATOM 712 C C . TYR A 1 93 ? 2.15 -3.668 -11.742 1 96.12 93 TYR A C 1
ATOM 714 O O . TYR A 1 93 ? 1.853 -3.422 -12.914 1 96.12 93 TYR A O 1
ATOM 722 N N . TRP A 1 94 ? 2.963 -2.877 -11.023 1 95.81 94 TRP A N 1
ATOM 723 C CA . TRP A 1 94 ? 3.66 -1.704 -11.547 1 95.81 94 TRP A CA 1
ATOM 724 C C . TRP A 1 94 ? 4.812 -1.305 -10.633 1 95.81 94 TRP A C 1
ATOM 726 O O . TRP A 1 94 ? 5.039 -1.938 -9.602 1 95.81 94 TRP A O 1
ATOM 736 N N . THR A 1 95 ? 5.605 -0.363 -11.055 1 94.62 95 THR A N 1
ATOM 737 C CA . THR A 1 95 ? 6.668 0.248 -10.266 1 94.62 95 THR A CA 1
ATOM 738 C C . THR A 1 95 ? 6.746 1.748 -10.531 1 94.62 95 THR A C 1
ATOM 740 O O . THR A 1 95 ? 6.188 2.24 -11.508 1 94.62 95 THR A O 1
ATOM 743 N N . ASP A 1 96 ? 7.289 2.441 -9.594 1 92.12 96 ASP A N 1
ATOM 744 C CA . ASP A 1 96 ? 7.535 3.857 -9.844 1 92.12 96 ASP A CA 1
ATOM 745 C C . ASP A 1 96 ? 8.977 4.094 -10.281 1 92.12 96 ASP A C 1
ATOM 747 O O . ASP A 1 96 ? 9.406 5.242 -10.438 1 92.12 96 ASP A O 1
ATOM 751 N N . SER A 1 97 ? 9.656 2.971 -10.438 1 91.25 97 SER A N 1
ATOM 752 C CA . SER A 1 97 ? 11.016 3.076 -10.953 1 91.25 97 SER A CA 1
ATOM 753 C C . SER A 1 97 ? 11.016 3.492 -12.422 1 91.25 97 SER A C 1
ATOM 755 O O . SER A 1 97 ? 10.25 2.959 -13.227 1 91.25 97 SER A O 1
ATOM 757 N N . LYS A 1 98 ? 11.898 4.402 -12.727 1 90.56 98 LYS A N 1
ATOM 758 C CA . LYS A 1 98 ? 12.023 4.852 -14.109 1 90.56 98 LYS A CA 1
ATOM 759 C C . LYS A 1 98 ? 12.5 3.719 -15.016 1 90.56 98 LYS A C 1
ATOM 761 O O . LYS A 1 98 ? 12.047 3.59 -16.156 1 90.56 98 LYS A O 1
ATOM 766 N N . GLU A 1 99 ? 13.438 2.957 -14.492 1 94.62 99 GLU A N 1
ATOM 767 C CA . GLU A 1 99 ? 13.898 1.772 -15.211 1 94.62 99 GLU A CA 1
ATOM 768 C C . GLU A 1 99 ? 13.023 0.562 -14.891 1 94.62 99 GLU A C 1
ATOM 770 O O . GLU A 1 99 ? 12.633 0.355 -13.742 1 94.62 99 GLU A O 1
ATOM 775 N N . PRO A 1 100 ? 12.797 -0.212 -15.914 1 96.56 100 PRO A N 1
ATOM 776 C CA . PRO A 1 100 ? 12.016 -1.426 -15.648 1 96.56 100 PRO A CA 1
ATOM 777 C C . PRO A 1 100 ? 12.68 -2.332 -14.617 1 96.56 100 PRO A C 1
ATOM 779 O O . PRO A 1 100 ? 13.906 -2.457 -14.594 1 96.56 100 PRO A O 1
ATOM 782 N N . VAL A 1 101 ? 11.859 -2.84 -13.82 1 96.31 101 VAL A N 1
ATOM 783 C CA . VAL A 1 101 ? 12.336 -3.842 -12.875 1 96.31 101 VAL A CA 1
ATOM 784 C C . VAL A 1 101 ? 12.211 -5.234 -13.492 1 96.31 101 VAL A C 1
ATOM 786 O O . VAL A 1 101 ? 11.109 -5.703 -13.758 1 96.31 101 VAL A O 1
ATOM 789 N N . ILE A 1 102 ? 13.344 -5.891 -13.672 1 97.88 102 ILE A N 1
ATOM 790 C CA . ILE A 1 102 ? 13.367 -7.168 -14.375 1 97.88 102 ILE A CA 1
ATOM 791 C C . ILE A 1 102 ? 13.328 -8.312 -13.367 1 97.88 102 ILE A C 1
ATOM 793 O O . ILE A 1 102 ? 14.148 -8.367 -12.453 1 97.88 102 ILE A O 1
ATOM 797 N N . MET A 1 103 ? 12.359 -9.156 -13.578 1 95.94 103 MET A N 1
ATOM 798 C CA . MET A 1 103 ? 12.273 -10.367 -12.766 1 95.94 103 MET A CA 1
ATOM 799 C C . MET A 1 103 ? 12.969 -11.539 -13.453 1 95.94 103 MET A C 1
ATOM 801 O O . MET A 1 103 ? 12.938 -11.656 -14.68 1 95.94 103 MET A O 1
ATOM 805 N N . VAL A 1 104 ? 13.531 -12.398 -12.633 1 94.62 104 VAL A N 1
ATOM 806 C CA . VAL A 1 104 ? 14.336 -13.461 -13.219 1 94.62 104 VAL A CA 1
ATOM 807 C C . VAL A 1 104 ? 13.57 -14.781 -13.156 1 94.62 104 VAL A C 1
ATOM 809 O O . VAL A 1 104 ? 13.883 -15.727 -13.883 1 94.62 104 VAL A O 1
ATOM 812 N N . ASN A 1 105 ? 12.648 -14.891 -12.336 1 94.44 105 ASN A N 1
ATOM 813 C CA . ASN A 1 105 ? 11.82 -16.094 -12.234 1 94.44 105 ASN A CA 1
ATOM 814 C C . ASN A 1 105 ? 10.484 -15.789 -11.562 1 94.44 105 ASN A C 1
ATOM 816 O O . ASN A 1 105 ? 10.344 -14.789 -10.859 1 94.44 105 ASN A O 1
ATOM 820 N N . PRO A 1 106 ? 9.492 -16.656 -11.797 1 95.88 106 PRO A N 1
ATOM 821 C CA . PRO A 1 106 ? 8.156 -16.391 -11.258 1 95.88 106 PRO A CA 1
ATOM 822 C C . PRO A 1 106 ? 8.094 -16.516 -9.742 1 95.88 106 PRO A C 1
ATOM 824 O O . PRO A 1 106 ? 7.176 -15.969 -9.109 1 95.88 106 PRO A O 1
ATOM 827 N N . GLN A 1 107 ? 9.023 -17.078 -9.102 1 94.19 107 GLN A N 1
ATOM 828 C CA . GLN A 1 107 ? 9.023 -17.266 -7.652 1 94.19 107 GLN A CA 1
ATOM 829 C C . GLN A 1 107 ? 9.125 -15.938 -6.914 1 94.19 107 GLN A C 1
ATOM 831 O O . GLN A 1 107 ? 8.648 -15.812 -5.785 1 94.19 107 GLN A O 1
ATOM 836 N N . GLN A 1 108 ? 9.758 -14.938 -7.535 1 94.44 108 GLN A N 1
ATOM 837 C CA . GLN A 1 108 ? 9.836 -13.617 -6.914 1 94.44 108 GLN A CA 1
ATOM 838 C C . GLN A 1 108 ? 8.445 -13.039 -6.68 1 94.44 108 GLN A C 1
ATOM 840 O O . GLN A 1 108 ? 8.18 -12.469 -5.621 1 94.44 108 GLN A O 1
ATOM 845 N N . VAL A 1 109 ? 7.559 -13.289 -7.629 1 96.06 109 VAL A N 1
ATOM 846 C CA . VAL A 1 109 ? 6.176 -12.844 -7.504 1 96.06 109 VAL A CA 1
ATOM 847 C C . VAL A 1 109 ? 5.445 -13.719 -6.484 1 96.06 109 VAL A C 1
ATOM 849 O O . VAL A 1 109 ? 4.715 -13.203 -5.633 1 96.06 109 VAL A O 1
ATOM 852 N N . GLY A 1 110 ? 5.688 -14.969 -6.539 1 94.25 110 GLY A N 1
ATOM 853 C CA . GLY A 1 110 ? 5.105 -15.883 -5.57 1 94.25 110 GLY A CA 1
ATOM 854 C C . GLY A 1 110 ? 5.461 -15.531 -4.137 1 94.25 110 GLY A C 1
ATOM 855 O O . GLY A 1 110 ? 4.602 -15.586 -3.252 1 94.25 110 GLY A O 1
ATOM 856 N N . ALA A 1 111 ? 6.684 -15.164 -3.922 1 92.5 111 ALA A N 1
ATOM 857 C CA . ALA A 1 111 ? 7.137 -14.789 -2.586 1 92.5 111 ALA A CA 1
ATOM 858 C C . ALA A 1 111 ? 6.402 -13.547 -2.084 1 92.5 111 ALA A C 1
ATOM 860 O O . ALA A 1 111 ? 6.094 -13.438 -0.894 1 92.5 111 ALA A O 1
ATOM 861 N N . ALA A 1 112 ? 6.145 -12.617 -2.959 1 94.44 112 ALA A N 1
ATOM 862 C CA . ALA A 1 112 ? 5.375 -11.438 -2.596 1 94.44 112 ALA A CA 1
ATOM 863 C C . ALA A 1 112 ? 3.969 -11.812 -2.135 1 94.44 112 ALA A C 1
ATOM 865 O O . ALA A 1 112 ? 3.479 -11.297 -1.126 1 94.44 112 ALA A O 1
ATOM 866 N N . LEU A 1 113 ? 3.381 -12.727 -2.83 1 93.81 113 LEU A N 1
ATOM 867 C CA . LEU A 1 113 ? 2.039 -13.172 -2.469 1 93.81 113 LEU A CA 1
ATOM 868 C C . LEU A 1 113 ? 2.047 -13.883 -1.121 1 93.81 113 LEU A C 1
ATOM 870 O O . LEU A 1 113 ? 1.11 -13.742 -0.333 1 93.81 113 LEU A O 1
ATOM 874 N N . GLU A 1 114 ? 3.09 -14.633 -0.899 1 92 114 GLU A N 1
ATOM 875 C CA . GLU A 1 114 ? 3.229 -15.289 0.398 1 92 114 GLU A CA 1
ATOM 876 C C . GLU A 1 114 ? 3.311 -14.266 1.527 1 92 114 GLU A C 1
ATOM 878 O O . GLU A 1 114 ? 2.775 -14.484 2.615 1 92 114 GLU A O 1
ATOM 883 N N . GLN A 1 115 ? 3.973 -13.156 1.297 1 92.44 115 GLN A N 1
ATOM 884 C CA . GLN A 1 115 ? 4.059 -12.109 2.307 1 92.44 115 GLN A CA 1
ATOM 885 C C . GLN A 1 115 ? 2.686 -11.508 2.59 1 92.44 115 GLN A C 1
ATOM 887 O O . GLN A 1 115 ? 2.385 -11.141 3.729 1 92.44 115 GLN A O 1
ATOM 892 N N . ILE A 1 116 ? 1.883 -11.383 1.542 1 92.88 116 ILE A N 1
ATOM 893 C CA . ILE A 1 116 ? 0.506 -10.945 1.741 1 92.88 116 ILE A CA 1
ATOM 894 C C . ILE A 1 116 ? -0.213 -11.906 2.682 1 92.88 116 ILE A C 1
ATOM 896 O O . ILE A 1 116 ? -0.886 -11.484 3.623 1 92.88 116 ILE A O 1
ATOM 900 N N . ASP A 1 117 ? -0.018 -13.172 2.459 1 91.44 117 ASP A N 1
ATOM 901 C CA . ASP A 1 117 ? -0.661 -14.195 3.277 1 91.44 117 ASP A CA 1
ATOM 902 C C . ASP A 1 117 ? -0.178 -14.125 4.727 1 91.44 117 ASP A C 1
ATOM 904 O O . ASP A 1 117 ? -0.972 -14.273 5.656 1 91.44 117 ASP A O 1
ATOM 908 N N . GLN A 1 118 ? 1.069 -13.945 4.871 1 90 118 GLN A N 1
ATOM 909 C CA . GLN A 1 118 ? 1.622 -13.812 6.215 1 90 118 GLN A CA 1
ATOM 910 C C . GLN A 1 118 ? 0.981 -12.641 6.957 1 90 118 GLN A C 1
ATOM 912 O O . GLN A 1 118 ? 0.675 -12.75 8.148 1 90 118 GLN A O 1
ATOM 917 N N . LYS A 1 119 ? 0.788 -11.586 6.266 1 89.31 119 LYS A N 1
ATOM 918 C CA . LYS A 1 119 ? 0.107 -10.43 6.855 1 89.31 119 LYS A CA 1
ATOM 919 C C . LYS A 1 119 ? -1.321 -10.789 7.258 1 89.31 119 LYS A C 1
ATOM 921 O O . LYS A 1 119 ? -1.795 -10.367 8.312 1 89.31 119 LYS A O 1
ATOM 926 N N . CYS A 1 120 ? -1.937 -11.539 6.41 1 90.81 120 CYS A N 1
ATOM 927 C CA . CYS A 1 120 ? -3.311 -11.938 6.695 1 90.81 120 CYS A CA 1
ATOM 928 C C . CYS A 1 120 ? -3.379 -12.805 7.945 1 90.81 120 CYS A C 1
ATOM 930 O O . CYS A 1 120 ? -4.238 -12.594 8.805 1 90.81 120 CYS A O 1
ATOM 932 N N . VAL A 1 121 ? -2.518 -13.68 8.016 1 88.31 121 VAL A N 1
ATOM 933 C CA . VAL A 1 121 ? -2.459 -14.562 9.172 1 88.31 121 VAL A CA 1
ATOM 934 C C . VAL A 1 121 ? -2.189 -13.75 10.43 1 88.31 121 VAL A C 1
ATOM 936 O O . VAL A 1 121 ? -2.859 -13.93 11.453 1 88.31 121 VAL A O 1
ATOM 939 N N . ALA A 1 122 ? -1.236 -12.859 10.367 1 87.25 122 ALA A N 1
ATOM 940 C CA . ALA A 1 122 ? -0.879 -12.023 11.508 1 87.25 122 ALA A CA 1
ATOM 941 C C . ALA A 1 122 ? -2.076 -11.203 11.984 1 87.25 122 ALA A C 1
ATOM 943 O O . ALA A 1 122 ? -2.213 -10.93 13.18 1 87.25 122 ALA A O 1
ATOM 944 N N . ASP A 1 123 ? -2.977 -10.844 11.062 1 87.94 123 ASP A N 1
ATOM 945 C CA . ASP A 1 123 ? -4.129 -10.008 11.406 1 87.94 123 ASP A CA 1
ATOM 946 C C . ASP A 1 123 ? -5.328 -10.867 11.789 1 87.94 123 ASP A C 1
ATOM 948 O O . ASP A 1 123 ? -6.41 -10.344 12.07 1 87.94 123 ASP A O 1
ATOM 952 N N . GLY A 1 124 ? -5.148 -12.133 11.688 1 87.38 124 GLY A N 1
ATOM 953 C CA . GLY A 1 124 ? -6.215 -13.039 12.078 1 87.38 124 GLY A CA 1
ATOM 954 C C . GLY A 1 124 ? -7.301 -13.172 11.023 1 87.38 124 GLY A C 1
ATOM 955 O O . GLY A 1 124 ? -8.453 -13.484 11.344 1 87.38 124 GLY A O 1
ATOM 956 N N . MET A 1 125 ? -6.898 -12.836 9.836 1 88.12 125 MET A N 1
ATOM 957 C CA . MET A 1 125 ? -7.879 -12.938 8.758 1 88.12 125 MET A CA 1
ATOM 958 C C . MET A 1 125 ? -8.008 -14.383 8.273 1 88.12 125 MET A C 1
ATOM 960 O O . MET A 1 125 ? -7.113 -15.195 8.5 1 88.12 125 MET A O 1
ATOM 964 N N . LYS A 1 126 ? -9.078 -14.586 7.602 1 84.56 126 LYS A N 1
ATOM 965 C CA . LYS A 1 126 ? -9.32 -15.914 7.047 1 84.56 126 LYS A CA 1
ATOM 966 C C . LYS A 1 126 ? -8.297 -16.266 5.969 1 84.56 126 LYS A C 1
ATOM 968 O O . LYS A 1 126 ? -7.945 -15.406 5.148 1 84.56 126 LYS A O 1
ATOM 973 N N . VAL A 1 127 ? -7.867 -17.453 5.996 1 83.94 127 VAL A N 1
ATOM 974 C CA . VAL A 1 127 ? -6.938 -17.938 4.984 1 83.94 127 VAL A CA 1
ATOM 975 C C . VAL A 1 127 ? -7.621 -18.984 4.109 1 83.94 127 VAL A C 1
ATOM 977 O O . VAL A 1 127 ? -8.172 -19.969 4.621 1 83.94 127 VAL A O 1
ATOM 980 N N . ALA A 1 128 ? -7.629 -18.672 2.875 1 77.75 128 ALA A N 1
ATOM 981 C CA . ALA A 1 128 ? -8.281 -19.578 1.933 1 77.75 128 ALA A CA 1
ATOM 982 C C . ALA A 1 128 ? -7.609 -20.938 1.929 1 77.75 128 ALA A C 1
ATOM 984 O O . ALA A 1 128 ? -6.379 -21.047 1.974 1 77.75 128 ALA A O 1
ATOM 985 N N . GLU A 1 129 ? -8.484 -21.922 2.006 1 71.81 129 GLU A N 1
ATOM 986 C CA . GLU A 1 129 ? -8.008 -23.297 1.836 1 71.81 129 GLU A CA 1
ATOM 987 C C . GLU A 1 129 ? -8.281 -23.797 0.422 1 71.81 129 GLU A C 1
ATOM 989 O O . GLU A 1 129 ? -9.164 -23.281 -0.27 1 71.81 129 GLU A O 1
ATOM 994 N N . LEU A 1 130 ? -7.387 -24.703 0.065 1 69 130 LEU A N 1
ATOM 995 C CA . LEU A 1 130 ? -7.59 -25.281 -1.261 1 69 130 LEU A CA 1
ATOM 996 C C . LEU A 1 130 ? -8.984 -25.875 -1.385 1 69 130 LEU A C 1
ATOM 998 O O . LEU A 1 130 ? -9.422 -26.641 -0.512 1 69 130 LEU A O 1
ATOM 1002 N N . GLY A 1 131 ? -9.695 -25.516 -2.379 1 68.81 131 GLY A N 1
ATOM 1003 C CA . GLY A 1 131 ? -11.039 -26.031 -2.609 1 68.81 131 GLY A CA 1
ATOM 1004 C C . GLY A 1 131 ? -12.133 -25.125 -2.104 1 68.81 131 GLY A C 1
ATOM 1005 O O . GLY A 1 131 ? -13.3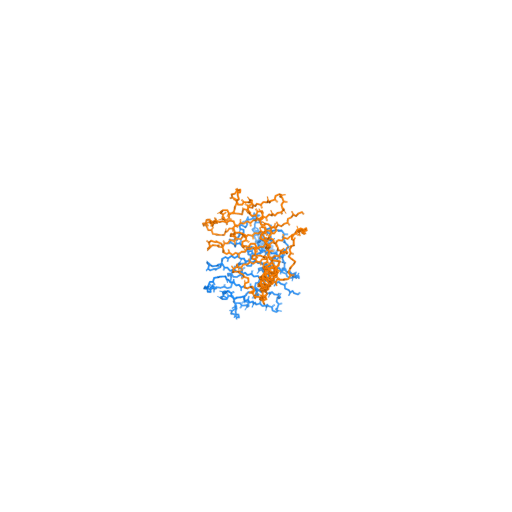12 -25.328 -2.4 1 68.81 131 GLY A O 1
ATOM 1006 N N . GLU A 1 132 ? -11.703 -24.172 -1.239 1 71.44 132 GLU A N 1
ATOM 1007 C CA . GLU A 1 132 ? -12.688 -23.219 -0.748 1 71.44 132 GLU A CA 1
ATOM 1008 C C . GLU A 1 132 ? -13.047 -22.188 -1.821 1 71.44 132 GLU A C 1
ATOM 1010 O O . GLU A 1 132 ? -12.203 -21.828 -2.639 1 71.44 132 GLU A O 1
ATOM 1015 N N . LYS A 1 133 ? -14.305 -21.922 -1.741 1 73.19 133 LYS A N 1
ATOM 1016 C CA . LYS A 1 133 ? -14.727 -20.828 -2.623 1 73.19 133 LYS A CA 1
ATOM 1017 C C . LYS A 1 133 ? -14.211 -19.484 -2.129 1 73.19 133 LYS A C 1
ATOM 1019 O O . LYS A 1 133 ? -14.531 -19.062 -1.017 1 73.19 133 LYS A O 1
ATOM 1024 N N . VAL A 1 134 ? -13.227 -19 -2.754 1 75.31 134 VAL A N 1
ATOM 1025 C CA . VAL A 1 134 ? -12.609 -17.719 -2.42 1 75.31 134 VAL A CA 1
ATOM 1026 C C . VAL A 1 134 ? -13.227 -16.609 -3.275 1 75.31 134 VAL A C 1
ATOM 1028 O O . VAL A 1 134 ? -13.125 -16.641 -4.504 1 75.31 134 VAL A O 1
ATOM 1031 N N . THR A 1 135 ? -14.141 -15.859 -2.592 1 80.62 135 THR A N 1
ATOM 1032 C CA . THR A 1 135 ? -14.711 -14.719 -3.305 1 80.62 135 THR A CA 1
ATOM 1033 C C . THR A 1 135 ? -14.344 -13.406 -2.607 1 80.62 135 THR A C 1
ATOM 1035 O O . THR A 1 135 ? -14.359 -13.328 -1.378 1 80.62 135 THR A O 1
ATOM 1038 N N . ASP A 1 136 ? -13.859 -12.57 -3.316 1 83.5 136 ASP A N 1
ATOM 1039 C CA . ASP A 1 136 ? -13.633 -11.203 -2.873 1 83.5 136 ASP A CA 1
ATOM 1040 C C . ASP A 1 136 ? -12.375 -11.102 -2.012 1 83.5 136 ASP A C 1
ATOM 1042 O O . ASP A 1 136 ? -12.312 -10.289 -1.085 1 83.5 136 ASP A O 1
ATOM 1046 N N . PHE A 1 137 ? -11.453 -12.133 -2.182 1 90.56 137 PHE A N 1
ATOM 1047 C CA . PHE A 1 137 ? -10.148 -11.984 -1.546 1 90.56 137 PHE A CA 1
ATOM 1048 C C . PHE A 1 137 ? -9.281 -10.992 -2.316 1 90.56 137 PHE A C 1
ATOM 1050 O O . PHE A 1 137 ? -9.344 -10.938 -3.545 1 90.56 137 PHE A O 1
ATOM 1057 N N . GLU A 1 138 ? -8.594 -10.266 -1.537 1 93 138 GLU A N 1
ATOM 1058 C CA . GLU A 1 138 ? -7.691 -9.281 -2.129 1 93 138 GLU A CA 1
ATOM 1059 C C . GLU A 1 138 ? -6.418 -9.141 -1.304 1 93 138 GLU A C 1
ATOM 1061 O O . GLU A 1 138 ? -6.422 -9.391 -0.097 1 93 138 GLU A O 1
ATOM 1066 N N . GLY A 1 139 ? -5.402 -8.852 -1.96 1 93.94 139 GLY A N 1
ATOM 1067 C CA . GLY A 1 139 ? -4.133 -8.586 -1.304 1 93.94 139 GLY A CA 1
ATOM 1068 C C . GLY A 1 139 ? -3.277 -7.578 -2.041 1 93.94 139 GLY A C 1
ATOM 1069 O O . GLY A 1 139 ? -3.406 -7.414 -3.256 1 93.94 139 GLY A O 1
ATOM 1070 N N . ILE A 1 140 ? -2.482 -6.859 -1.286 1 95.5 140 ILE A N 1
ATOM 1071 C CA . ILE A 1 140 ? -1.533 -5.91 -1.858 1 95.5 140 ILE A CA 1
ATOM 1072 C C . ILE A 1 140 ? -0.158 -6.113 -1.227 1 95.5 140 ILE A C 1
ATOM 1074 O O . ILE A 1 140 ? -0.05 -6.348 -0.021 1 95.5 140 ILE A O 1
ATOM 1078 N N . TYR A 1 141 ? 0.778 -6.129 -2.084 1 95.62 141 TYR A N 1
ATOM 1079 C CA . TYR A 1 141 ? 2.184 -6.09 -1.694 1 95.62 141 TYR A CA 1
ATOM 1080 C C . TYR A 1 141 ? 2.873 -4.859 -2.27 1 95.62 141 TYR A C 1
ATOM 1082 O O . TYR A 1 141 ? 2.801 -4.602 -3.473 1 95.62 141 TYR A O 1
ATOM 1090 N N . VAL A 1 142 ? 3.461 -4.055 -1.437 1 96.31 142 VAL A N 1
ATOM 1091 C CA . VAL A 1 142 ? 4.406 -3.023 -1.854 1 96.31 142 VAL A CA 1
ATOM 1092 C C . VAL A 1 142 ? 5.758 -3.258 -1.183 1 96.31 142 VAL A C 1
ATOM 1094 O O . VAL A 1 142 ? 5.867 -3.195 0.044 1 96.31 142 VAL A O 1
ATOM 1097 N N . GLY A 1 143 ? 6.738 -3.512 -1.944 1 95.25 143 GLY A N 1
ATOM 1098 C CA . GLY A 1 143 ? 8.062 -3.816 -1.432 1 95.25 143 GLY A CA 1
ATOM 1099 C C . GLY A 1 143 ? 9.102 -3.975 -2.525 1 95.25 143 GLY A C 1
ATOM 1100 O O . GLY A 1 143 ? 8.898 -3.531 -3.656 1 95.25 143 GLY A O 1
ATOM 1101 N N . LYS A 1 144 ? 10.211 -4.52 -2.162 1 92.88 144 LYS A N 1
ATOM 1102 C CA . LYS A 1 144 ? 11.312 -4.594 -3.119 1 92.88 144 LYS A CA 1
ATOM 1103 C C . LYS A 1 144 ? 11.383 -5.977 -3.764 1 92.88 144 LYS A C 1
ATOM 1105 O O . LYS A 1 144 ? 11.422 -6.992 -3.064 1 92.88 144 LYS A O 1
ATOM 1110 N N . LEU A 1 145 ? 11.375 -5.969 -5.008 1 91.75 145 LEU A N 1
ATOM 1111 C CA . LEU A 1 145 ? 11.773 -7.105 -5.832 1 91.75 145 LEU A CA 1
ATOM 1112 C C . LEU A 1 145 ? 12.906 -6.715 -6.777 1 91.75 145 LEU A C 1
ATOM 1114 O O . LEU A 1 145 ? 12.859 -5.656 -7.406 1 91.75 145 LEU A O 1
ATOM 1118 N N . SER A 1 146 ? 13.945 -7.562 -6.844 1 91.44 146 SER A N 1
ATOM 1119 C CA . SER A 1 146 ? 15.141 -7.273 -7.637 1 91.44 146 SER A CA 1
ATOM 1120 C C . SER A 1 146 ? 15.703 -5.898 -7.293 1 91.44 146 SER A C 1
ATOM 1122 O O . SER A 1 146 ? 16.078 -5.133 -8.188 1 91.44 146 SER A O 1
ATOM 1124 N N . GLY A 1 147 ? 15.547 -5.484 -6.055 1 89.44 147 GLY A N 1
ATOM 1125 C CA . GLY A 1 147 ? 16.219 -4.324 -5.488 1 89.44 147 GLY A CA 1
ATOM 1126 C C . GLY A 1 147 ? 15.422 -3.041 -5.652 1 89.44 147 GLY A C 1
ATOM 1127 O O . GLY A 1 147 ? 15.836 -1.981 -5.176 1 89.44 147 GLY A O 1
ATOM 1128 N N . LYS A 1 148 ? 14.242 -3.062 -6.34 1 92.69 148 LYS A N 1
ATOM 1129 C CA . LYS A 1 148 ? 13.43 -1.87 -6.57 1 92.69 148 LYS A CA 1
ATOM 1130 C C . LYS A 1 148 ? 12.016 -2.061 -6.047 1 92.69 148 LYS A C 1
ATOM 1132 O O . LYS A 1 148 ? 11.516 -3.189 -5.973 1 92.69 148 LYS A O 1
ATOM 1137 N N . HIS A 1 149 ? 11.445 -1.007 -5.684 1 94.69 149 HIS A N 1
ATOM 1138 C CA . HIS A 1 149 ? 10.094 -1.089 -5.141 1 94.69 149 HIS A CA 1
ATOM 1139 C C . HIS A 1 149 ? 9.078 -1.372 -6.242 1 94.69 149 HIS A C 1
ATOM 1141 O O . HIS A 1 149 ? 9.109 -0.746 -7.301 1 94.69 149 HIS A O 1
ATOM 1147 N N . VAL A 1 150 ? 8.242 -2.244 -5.949 1 95.69 150 VAL A N 1
ATOM 1148 C CA . VAL A 1 150 ? 7.133 -2.604 -6.832 1 95.69 150 VAL A CA 1
ATOM 1149 C C . VAL A 1 150 ? 5.84 -2.707 -6.027 1 95.69 150 VAL A C 1
ATOM 1151 O O . VAL A 1 150 ? 5.871 -2.791 -4.801 1 95.69 150 VAL A O 1
ATOM 1154 N N . ALA A 1 151 ? 4.738 -2.646 -6.75 1 96.62 151 ALA A N 1
ATOM 1155 C CA . ALA A 1 151 ? 3.418 -2.949 -6.203 1 96.62 151 ALA A CA 1
ATOM 1156 C C . ALA A 1 151 ? 2.77 -4.113 -6.953 1 96.62 151 ALA A C 1
ATOM 1158 O O . ALA A 1 151 ? 2.854 -4.191 -8.18 1 96.62 151 ALA A O 1
ATOM 1159 N N . ILE A 1 152 ? 2.189 -5.008 -6.191 1 96.69 152 ILE A N 1
ATOM 1160 C CA . ILE A 1 152 ? 1.405 -6.109 -6.738 1 96.69 152 ILE A CA 1
ATOM 1161 C C . ILE A 1 152 ? 0.054 -6.184 -6.031 1 96.69 152 ILE A C 1
ATOM 1163 O O . ILE A 1 152 ? -0.005 -6.273 -4.801 1 96.69 152 ILE A O 1
ATOM 1167 N N . GLU A 1 153 ? -0.994 -6.105 -6.789 1 96.06 153 GLU A N 1
ATOM 1168 C CA . GLU A 1 153 ? -2.352 -6.324 -6.293 1 96.06 153 GLU A CA 1
ATOM 1169 C C . GLU A 1 153 ? -2.936 -7.625 -6.836 1 96.06 153 GLU A C 1
ATOM 1171 O O . GLU A 1 153 ? -2.816 -7.918 -8.023 1 96.06 153 GLU A O 1
ATOM 1176 N N . VAL A 1 154 ? -3.457 -8.367 -5.949 1 96.06 154 VAL A N 1
ATOM 1177 C CA . VAL A 1 154 ? -4.094 -9.617 -6.348 1 96.06 154 VAL A CA 1
ATOM 1178 C C . VAL A 1 154 ? -5.555 -9.617 -5.902 1 96.06 154 VAL A C 1
ATOM 1180 O O . VAL A 1 154 ? -5.863 -9.25 -4.766 1 96.06 154 VAL A O 1
ATOM 1183 N N . LYS A 1 155 ? -6.391 -10.008 -6.816 1 93.5 155 LYS A N 1
ATOM 1184 C CA . LYS A 1 155 ? -7.816 -10.156 -6.539 1 93.5 155 LYS A CA 1
ATOM 1185 C C . LYS A 1 155 ? -8.344 -11.492 -7.043 1 93.5 155 LYS A C 1
ATOM 1187 O O . LYS A 1 155 ? -7.938 -11.969 -8.109 1 93.5 155 LYS A O 1
ATOM 1192 N N . VAL A 1 156 ? -9.203 -11.953 -6.258 1 90.69 156 VAL A N 1
ATOM 1193 C CA . VAL A 1 156 ? -9.883 -13.18 -6.684 1 90.69 156 VAL A CA 1
ATOM 1194 C C . VAL A 1 156 ? -11.375 -12.906 -6.859 1 90.69 156 VAL A C 1
ATOM 1196 O O . VAL A 1 156 ? -12.039 -12.422 -5.941 1 90.69 156 VAL A O 1
ATOM 1199 N N . LYS A 1 157 ? -11.812 -13.078 -8.086 1 78.75 157 LYS A N 1
ATOM 1200 C CA . LYS A 1 157 ? -13.25 -13.031 -8.352 1 78.75 157 LYS A CA 1
ATOM 1201 C C . LYS A 1 157 ? -13.727 -14.328 -8.992 1 78.75 157 LYS A C 1
ATOM 1203 O O . LYS A 1 157 ? -13.383 -14.625 -10.141 1 78.75 157 LYS A O 1
ATOM 1208 N N . VAL A 1 158 ? -14.266 -15.18 -8.141 1 66.31 158 VAL A N 1
ATOM 1209 C CA . VAL A 1 158 ? -14.797 -16.422 -8.711 1 66.31 158 VAL A CA 1
ATOM 1210 C C . VAL A 1 158 ? -16.312 -16.281 -8.906 1 66.31 158 VAL A C 1
ATOM 1212 O O . VAL A 1 158 ? -16.984 -15.562 -8.164 1 66.31 158 VAL A O 1
ATOM 1215 N N . MET B 1 1 ? -16.188 85.125 -1.28 1 31.69 1 MET B N 1
ATOM 1216 C CA . MET B 1 1 ? -17.078 84 -1.082 1 31.69 1 MET B CA 1
ATOM 1217 C C . MET B 1 1 ? -17.312 83.25 -2.395 1 31.69 1 MET B C 1
ATOM 1219 O O . MET B 1 1 ? -18.125 83.688 -3.217 1 31.69 1 MET B O 1
ATOM 1223 N N . ASN B 1 2 ? -16.125 82.625 -3.002 1 34.69 2 ASN B N 1
ATOM 1224 C CA . ASN B 1 2 ? -15.977 82 -4.293 1 34.69 2 ASN B CA 1
ATOM 1225 C C . ASN B 1 2 ? -16.875 80.75 -4.41 1 34.69 2 ASN B C 1
ATOM 1227 O O . ASN B 1 2 ? -16.891 79.875 -3.525 1 34.69 2 ASN B O 1
ATOM 1231 N N . ARG B 1 3 ? -17.984 80.812 -5.262 1 37.66 3 ARG B N 1
ATOM 1232 C CA . ARG B 1 3 ? -18.984 79.812 -5.742 1 37.66 3 ARG B CA 1
ATOM 1233 C C . ARG B 1 3 ? -18.312 78.625 -6.406 1 37.66 3 ARG B C 1
ATOM 1235 O O . ARG B 1 3 ? -17.734 78.75 -7.484 1 37.66 3 ARG B O 1
ATOM 1242 N N . ILE B 1 4 ? -17.703 77.688 -5.559 1 43.56 4 ILE B N 1
ATOM 1243 C CA . ILE B 1 4 ? -17.219 76.375 -6.023 1 43.56 4 ILE B CA 1
ATOM 1244 C C . ILE B 1 4 ? -18.312 75.688 -6.793 1 43.56 4 ILE B C 1
ATOM 1246 O O . ILE B 1 4 ? -19.391 75.375 -6.25 1 43.56 4 ILE B O 1
ATOM 1250 N N . ASN B 1 5 ? -18.391 75.875 -8.102 1 37.19 5 ASN B N 1
ATOM 1251 C CA . ASN B 1 5 ? -19.344 75.375 -9.086 1 37.19 5 ASN B CA 1
ATOM 1252 C C . ASN B 1 5 ? -19.547 73.875 -8.977 1 37.19 5 ASN B C 1
ATOM 1254 O O . ASN B 1 5 ? -18.578 73.125 -8.82 1 37.19 5 ASN B O 1
ATOM 1258 N N . PHE B 1 6 ? -20.812 73.312 -8.773 1 48 6 PHE B N 1
ATOM 1259 C CA . PHE B 1 6 ? -21.469 72.062 -8.633 1 48 6 PHE B CA 1
ATOM 1260 C C . PHE B 1 6 ? -21.109 71.125 -9.797 1 48 6 PHE B C 1
ATOM 1262 O O . PHE B 1 6 ? -21.219 69.875 -9.688 1 48 6 PHE B O 1
ATOM 1269 N N . LEU B 1 7 ? -20.703 71.688 -10.945 1 46.38 7 LEU B N 1
ATOM 1270 C CA . LEU B 1 7 ? -20.578 70.875 -12.141 1 46.38 7 LEU B CA 1
ATOM 1271 C C . LEU B 1 7 ? -19.344 69.938 -12.055 1 46.38 7 LEU B C 1
ATOM 1273 O O . LEU B 1 7 ? -19.312 68.875 -12.633 1 46.38 7 LEU B O 1
ATOM 1277 N N . ASP B 1 8 ? -18.312 70.5 -11.344 1 46.88 8 ASP B N 1
ATOM 1278 C CA . ASP B 1 8 ? -17.078 69.688 -11.391 1 46.88 8 ASP B CA 1
ATOM 1279 C C . ASP B 1 8 ? -17.188 68.438 -10.516 1 46.88 8 ASP B C 1
ATOM 1281 O O . ASP B 1 8 ? -16.375 67.562 -10.641 1 46.88 8 ASP B O 1
ATOM 1285 N N . CYS B 1 9 ? -18.297 68.375 -9.633 1 46.28 9 CYS B N 1
ATOM 1286 C CA . CYS B 1 9 ? -18.422 67.25 -8.758 1 46.28 9 CYS B CA 1
ATOM 1287 C C . CYS B 1 9 ? -19.047 66.062 -9.5 1 46.28 9 CYS B C 1
ATOM 1289 O O . CYS B 1 9 ? -18.766 64.875 -9.188 1 46.28 9 CYS B O 1
ATOM 1291 N N . ASN B 1 10 ? -19.922 66.375 -10.523 1 48.75 10 ASN B N 1
ATOM 1292 C CA . ASN B 1 10 ? -20.578 65.25 -11.188 1 48.75 10 ASN B CA 1
ATOM 1293 C C . ASN B 1 10 ? -19.625 64.5 -12.094 1 48.75 10 ASN B C 1
ATOM 1295 O O . ASN B 1 10 ? -19.719 63.25 -12.211 1 48.75 10 ASN B O 1
ATOM 1299 N N . ILE B 1 11 ? -18.719 65.25 -12.719 1 51.31 11 ILE B N 1
ATOM 1300 C CA . ILE B 1 11 ? -17.828 64.562 -13.648 1 51.31 11 ILE B CA 1
ATOM 1301 C C . ILE B 1 11 ? -16.828 63.719 -12.867 1 51.31 11 ILE B C 1
A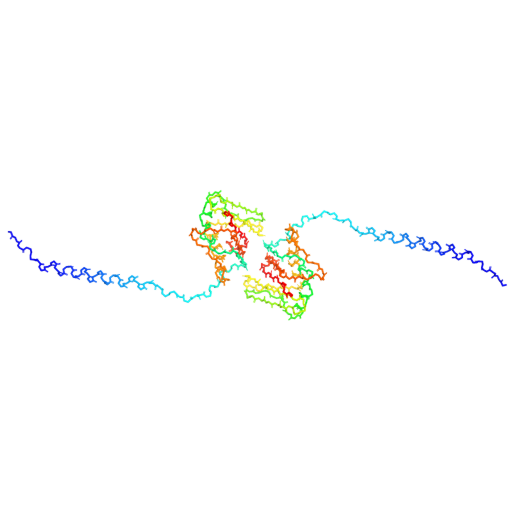TOM 1303 O O . ILE B 1 11 ? -16.484 62.625 -13.305 1 51.31 11 ILE B O 1
ATOM 1307 N N . PHE B 1 12 ? -16.594 64.188 -11.547 1 50.16 12 PHE B N 1
ATOM 1308 C CA . PHE B 1 12 ? -15.695 63.406 -10.75 1 50.16 12 PHE B CA 1
ATOM 1309 C C . PHE B 1 12 ?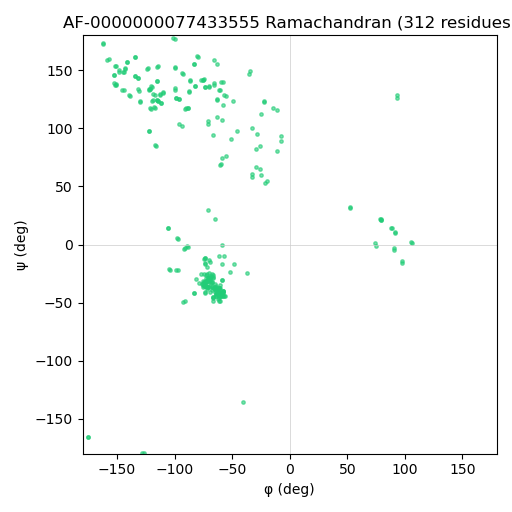 -16.375 62.094 -10.305 1 50.16 12 PHE B C 1
ATOM 1311 O O . PHE B 1 12 ? -15.758 61.031 -10.312 1 50.16 12 PHE B O 1
ATOM 1318 N N . LEU B 1 13 ? -17.703 62.188 -10.109 1 52 13 LEU B N 1
ATOM 1319 C CA . LEU B 1 13 ? -18.422 61 -9.672 1 52 13 LEU B CA 1
ATOM 1320 C C . LEU B 1 13 ? -18.594 60.031 -10.828 1 52 13 LEU B C 1
ATOM 1322 O O . LEU B 1 13 ? -18.516 58.812 -10.633 1 52 13 LEU B O 1
ATOM 1326 N N . THR B 1 14 ? -18.766 60.562 -12.008 1 53.19 14 THR B N 1
ATOM 1327 C CA . THR B 1 14 ? -18.953 59.625 -13.109 1 53.19 14 THR B CA 1
ATOM 1328 C C . THR B 1 14 ? -17.641 58.938 -13.469 1 53.19 14 THR B C 1
ATOM 1330 O O . THR B 1 14 ? -17.641 57.781 -13.922 1 53.19 14 THR B O 1
ATOM 1333 N N . LYS B 1 15 ? -16.516 59.656 -13.328 1 52 15 LYS B N 1
ATOM 1334 C CA . LYS B 1 15 ? -15.25 59 -13.641 1 52 15 LYS B CA 1
ATOM 1335 C C . LYS B 1 15 ? -14.883 57.969 -12.562 1 52 15 LYS B C 1
ATOM 1337 O O . LYS B 1 15 ? -14.227 56.969 -12.852 1 52 15 LYS B O 1
ATOM 1342 N N . ILE B 1 16 ? -15.398 58.188 -11.305 1 51.12 16 ILE B N 1
ATOM 1343 C CA . ILE B 1 16 ? -15.141 57.188 -10.266 1 51.12 16 ILE B CA 1
ATOM 1344 C C . ILE B 1 16 ? -16.031 55.969 -10.484 1 51.12 16 ILE B C 1
ATOM 1346 O O . ILE B 1 16 ? -15.594 54.844 -10.328 1 51.12 16 ILE B O 1
ATOM 1350 N N . SER B 1 17 ? -17.312 56.281 -11.031 1 51.25 17 SER B N 1
ATOM 1351 C CA . SER B 1 17 ? -18.172 55.125 -11.25 1 51.25 17 SER B CA 1
ATOM 1352 C C . SER B 1 17 ? -17.672 54.281 -12.422 1 51.25 17 SER B C 1
ATOM 1354 O O . SER B 1 17 ? -17.766 53.062 -12.398 1 51.25 17 SER B O 1
ATOM 1356 N N . LEU B 1 18 ? -17.188 55 -13.461 1 53.03 18 LEU B N 1
ATOM 1357 C CA . LEU B 1 18 ? -16.703 54.188 -14.586 1 53.03 18 LEU B CA 1
ATOM 1358 C C . LEU B 1 18 ? -15.43 53.438 -14.211 1 53.03 18 LEU B C 1
ATOM 1360 O O . LEU B 1 18 ? -15.242 52.281 -14.617 1 53.03 18 LEU B O 1
ATOM 1364 N N . LEU B 1 19 ? -14.609 54.094 -13.297 1 48.44 19 LEU B N 1
ATOM 1365 C CA . LEU B 1 19 ? -13.422 53.344 -12.859 1 48.44 19 LEU B CA 1
ATOM 1366 C C . LEU B 1 19 ? -13.82 52.188 -11.969 1 48.44 19 LEU B C 1
ATOM 1368 O O . LEU B 1 19 ? -13.195 51.094 -12.039 1 48.44 19 LEU B O 1
ATOM 1372 N N . PHE B 1 20 ? -14.953 52.25 -11.219 1 50.75 20 PHE B N 1
ATOM 1373 C CA . PHE B 1 20 ? -15.383 51.125 -10.438 1 50.75 20 PHE B CA 1
ATOM 1374 C C . PHE B 1 20 ? -15.953 50.031 -11.336 1 50.75 20 PHE B C 1
ATOM 1376 O O . PHE B 1 20 ? -15.867 48.844 -11.016 1 50.75 20 PHE B O 1
ATOM 1383 N N . LEU B 1 21 ? -16.641 50.406 -12.422 1 45.16 21 LEU B N 1
ATOM 1384 C CA . LEU B 1 21 ? -17.172 49.375 -13.305 1 45.16 21 LEU B CA 1
ATOM 1385 C C . LEU B 1 21 ? -16.031 48.625 -13.984 1 45.16 21 LEU B C 1
ATOM 1387 O O . LEU B 1 21 ? -16.094 47.406 -14.125 1 45.16 21 LEU B O 1
ATOM 1391 N N . LEU B 1 22 ? -15.055 49.375 -14.477 1 42.72 22 LEU B N 1
ATOM 1392 C CA . LEU B 1 22 ? -14 48.656 -15.188 1 42.72 22 LEU B CA 1
ATOM 1393 C C . LEU B 1 22 ? -13.156 47.844 -14.227 1 42.72 22 LEU B C 1
ATOM 1395 O O . LEU B 1 22 ? -12.547 46.844 -14.633 1 42.72 22 LEU B O 1
ATOM 1399 N N . MET B 1 23 ? -13.055 48.188 -12.922 1 39.91 23 MET B N 1
ATOM 1400 C CA . MET B 1 23 ? -12.32 47.312 -12.039 1 39.91 23 MET B CA 1
ATOM 1401 C C . MET B 1 23 ? -13.141 46.062 -11.719 1 39.91 23 MET B C 1
ATOM 1403 O O . MET B 1 23 ? -12.586 45.031 -11.32 1 39.91 23 MET B O 1
ATOM 1407 N N . ASN B 1 24 ? -14.508 46.125 -11.664 1 38.91 24 ASN B N 1
ATOM 1408 C CA . ASN B 1 24 ? -15.25 44.906 -11.375 1 38.91 24 ASN B CA 1
ATOM 1409 C C . ASN B 1 24 ? -15.203 43.938 -12.555 1 38.91 24 ASN B C 1
ATOM 1411 O O . ASN B 1 24 ? -15.617 42.781 -12.422 1 38.91 24 ASN B O 1
ATOM 1415 N N . LEU B 1 25 ? -15.234 44.406 -13.812 1 35.56 25 LEU B N 1
ATOM 1416 C CA . LEU B 1 25 ? -15.172 43.406 -14.875 1 35.56 25 LEU B CA 1
ATOM 1417 C C . LEU B 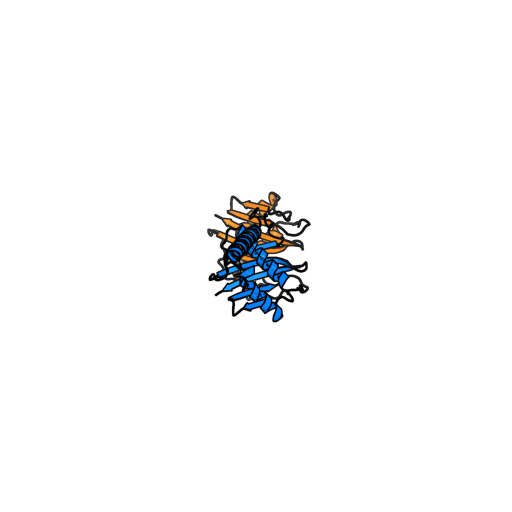1 25 ? -13.867 42.594 -14.797 1 35.56 25 LEU B C 1
ATOM 1419 O O . LEU B 1 25 ? -13.781 41.5 -15.328 1 35.56 25 LEU B O 1
ATOM 1423 N N . VAL B 1 26 ? -12.82 43.312 -14.391 1 32.78 26 VAL B N 1
ATOM 1424 C CA . VAL B 1 26 ? -11.602 42.5 -14.445 1 32.78 26 VAL B CA 1
ATOM 1425 C C . VAL B 1 26 ? -11.68 41.375 -13.414 1 32.78 26 VAL B C 1
ATOM 1427 O O . VAL B 1 26 ? -11 40.344 -13.547 1 32.78 26 VAL B O 1
ATOM 1430 N N . SER B 1 27 ? -12.438 41.594 -12.312 1 29.02 27 SER B N 1
ATOM 1431 C CA . SER B 1 27 ? -12.266 40.594 -11.273 1 29.02 27 SER B CA 1
ATOM 1432 C C . SER B 1 27 ? -12.984 39.312 -11.641 1 29.02 27 SER B C 1
ATOM 1434 O O . SER B 1 27 ? -12.852 38.281 -10.938 1 29.02 27 SER B O 1
ATOM 1436 N N . LEU B 1 28 ? -14.156 39.469 -12.289 1 29.73 28 LEU B N 1
ATOM 1437 C CA . LEU B 1 28 ? -14.922 38.25 -12.367 1 29.73 28 LEU B CA 1
ATOM 1438 C C . LEU B 1 28 ? -14.219 37.219 -13.25 1 29.73 28 LEU B C 1
ATOM 1440 O O . LEU B 1 28 ? -14.477 36 -13.141 1 29.73 28 LEU B O 1
ATOM 1444 N N . GLU B 1 29 ? -13.844 37.719 -14.359 1 30.66 29 GLU B N 1
ATOM 1445 C CA . GLU B 1 29 ? -13.438 36.656 -15.258 1 30.66 29 GLU B CA 1
ATOM 1446 C C . GLU B 1 29 ? -12.328 35.812 -14.641 1 30.66 29 GLU B C 1
ATOM 1448 O O . GLU B 1 29 ? -11.75 34.938 -15.312 1 30.66 29 GLU B O 1
ATOM 1453 N N . ALA B 1 30 ? -11.82 36.312 -13.555 1 27 30 ALA B N 1
ATOM 1454 C CA . ALA B 1 30 ? -10.766 35.438 -13.109 1 27 30 ALA B CA 1
ATOM 1455 C C . ALA B 1 30 ? -11.32 34.031 -12.773 1 27 30 ALA B C 1
ATOM 1457 O O . ALA B 1 30 ? -10.68 33.25 -12.07 1 27 30 ALA B O 1
ATOM 1458 N N . PHE B 1 31 ? -12.703 34.062 -12.773 1 27.08 31 PHE B N 1
ATOM 1459 C CA . PHE B 1 31 ? -12.977 32.656 -12.469 1 27.08 31 PHE B CA 1
ATOM 1460 C C . PHE B 1 31 ? -12.359 31.734 -13.516 1 27.08 31 PHE B C 1
ATOM 1462 O O . PHE B 1 31 ? -12.75 31.781 -14.688 1 27.08 31 PHE B O 1
ATOM 1469 N N . GLY B 1 32 ? -11.227 31.609 -13.461 1 25.48 32 GLY B N 1
ATOM 1470 C CA . GLY B 1 32 ? -10.469 30.688 -14.289 1 25.48 32 GLY B CA 1
ATOM 1471 C C . GLY B 1 32 ? -11.281 29.516 -14.781 1 25.48 32 GLY B C 1
ATOM 1472 O O . GLY B 1 32 ? -12.234 29.094 -14.117 1 25.48 32 GLY B O 1
ATOM 1473 N N . LYS B 1 33 ? -11.555 29.406 -16.031 1 27.16 33 LYS B N 1
ATOM 1474 C CA . LYS B 1 33 ? -11.75 28.172 -16.797 1 27.16 33 LYS B CA 1
ATOM 1475 C C . LYS B 1 33 ? -11.32 26.953 -16 1 27.16 33 LYS B C 1
ATOM 1477 O O . LYS B 1 33 ? -10.141 26.797 -15.664 1 27.16 33 LYS B O 1
ATOM 1482 N N . SER B 1 34 ? -12.156 26.531 -15.141 1 25.56 34 SER B N 1
ATOM 1483 C CA . SER B 1 34 ? -12.117 25.203 -14.531 1 25.56 34 SER B CA 1
ATOM 1484 C C . SER B 1 34 ? -11.578 24.172 -15.508 1 25.56 34 SER B C 1
ATOM 1486 O O . SER B 1 34 ? -12.219 23.859 -16.516 1 25.56 34 SER B O 1
ATOM 1488 N N . SER B 1 35 ? -10.406 24.422 -15.953 1 25.78 35 SER B N 1
ATOM 1489 C CA . SER B 1 35 ? -9.82 23.359 -16.766 1 25.78 35 SER B CA 1
ATOM 1490 C C . SER B 1 35 ? -10.469 22 -16.469 1 25.78 35 SER B C 1
ATOM 1492 O O . SER B 1 35 ? -11.023 21.812 -15.383 1 25.78 35 SER B O 1
ATOM 1494 N N . HIS B 1 36 ? -10.969 21.438 -17.516 1 25.47 36 HIS B N 1
ATOM 1495 C CA . HIS B 1 36 ? -11.07 20.016 -17.75 1 25.47 36 HIS B CA 1
ATOM 1496 C C . HIS B 1 36 ? -10.266 19.219 -16.734 1 25.47 36 HIS B C 1
ATOM 1498 O O . HIS B 1 36 ? -9.211 19.672 -16.281 1 25.47 36 HIS B O 1
ATOM 1504 N N . LEU B 1 37 ? -10.953 18.5 -16.016 1 26.34 37 LEU B N 1
ATOM 1505 C CA . LEU B 1 37 ? -10.508 17.438 -15.125 1 26.34 37 LEU B CA 1
ATOM 1506 C C . LEU B 1 37 ? -9.172 16.859 -15.594 1 26.34 37 LEU B C 1
ATOM 1508 O O . LEU B 1 37 ? -9.109 16.219 -16.641 1 26.34 37 LEU B O 1
ATOM 1512 N N . ASN B 1 38 ? -8.141 17.594 -15.586 1 27.62 38 ASN B N 1
ATOM 1513 C CA . ASN B 1 38 ? -6.801 17.062 -15.797 1 27.62 38 ASN B CA 1
ATOM 1514 C C . ASN B 1 38 ? -6.672 15.648 -15.234 1 27.62 38 ASN B C 1
ATOM 1516 O O . ASN B 1 38 ? -7.148 15.367 -14.133 1 27.62 38 ASN B O 1
ATOM 1520 N N . SER B 1 39 ? -6.742 14.648 -16.016 1 30.08 39 SER B N 1
ATOM 1521 C CA . SER B 1 39 ? -6.297 13.32 -15.609 1 30.08 39 SER B CA 1
ATOM 1522 C C . SER B 1 39 ? -5.355 13.398 -14.414 1 30.08 39 SER B C 1
ATOM 1524 O O . SER B 1 39 ? -4.258 13.953 -14.508 1 30.08 39 SER B O 1
ATOM 1526 N N . ARG B 1 40 ? -5.77 14.008 -13.398 1 32.75 40 ARG B N 1
ATOM 1527 C CA . ARG B 1 40 ? -4.836 13.906 -12.281 1 32.75 40 ARG B CA 1
ATOM 1528 C C . ARG B 1 40 ? -3.98 12.648 -12.391 1 32.75 40 ARG B C 1
ATOM 1530 O O . ARG B 1 40 ? -4.504 11.531 -12.383 1 32.75 40 ARG B O 1
ATOM 1537 N N . ALA B 1 41 ? -2.984 12.656 -13.055 1 34.41 41 ALA B N 1
ATOM 1538 C CA . ALA B 1 41 ? -1.823 11.781 -12.914 1 34.41 41 ALA B CA 1
ATOM 1539 C C . ALA B 1 41 ? -1.596 11.406 -11.453 1 34.41 41 ALA B C 1
ATOM 1541 O O . ALA B 1 41 ? -1.446 12.273 -10.594 1 34.41 41 ALA B O 1
ATOM 1542 N N . ILE B 1 42 ? -2.588 10.703 -10.703 1 42.25 42 ILE B N 1
ATOM 1543 C CA . ILE B 1 42 ? -2.129 10.312 -9.375 1 42.25 42 ILE B CA 1
ATOM 1544 C C . ILE B 1 42 ? -0.635 10.602 -9.242 1 42.25 42 ILE B C 1
ATOM 1546 O O . ILE B 1 42 ? 0.175 10.094 -10.023 1 42.25 42 ILE B O 1
ATOM 1550 N N . PRO B 1 43 ? -0.404 11.867 -8.672 1 52.28 43 PRO B N 1
ATOM 1551 C CA . PRO B 1 43 ? 1.005 12.086 -8.336 1 52.28 43 PRO B CA 1
ATOM 1552 C C . PRO B 1 43 ? 1.702 10.812 -7.859 1 52.28 43 PRO B C 1
ATOM 1554 O O . PRO B 1 43 ? 1.047 9.898 -7.352 1 52.28 43 PRO B O 1
ATOM 1557 N N . PRO B 1 44 ? 2.902 10.633 -8.117 1 61.47 44 PRO B N 1
ATOM 1558 C CA . PRO B 1 44 ? 3.719 9.438 -8.375 1 61.47 44 PRO B CA 1
ATOM 1559 C C . PRO B 1 44 ? 3.934 8.594 -7.121 1 61.47 44 PRO B C 1
ATOM 1561 O O . PRO B 1 44 ? 4.738 8.953 -6.258 1 61.47 44 PRO B O 1
ATOM 1564 N N . GLY B 1 45 ? 2.883 8.602 -6.062 1 81.44 45 GLY B N 1
ATOM 1565 C CA . GLY B 1 45 ? 3.207 7.496 -5.172 1 81.44 45 GLY B CA 1
ATOM 1566 C C . GLY B 1 45 ? 3.084 6.137 -5.832 1 81.44 45 GLY B C 1
ATOM 1567 O O . GLY B 1 45 ? 2.477 6.012 -6.895 1 81.44 45 GLY B O 1
ATOM 1568 N N . LEU B 1 46 ? 3.74 5.309 -5.227 1 91.62 46 LEU B N 1
ATOM 1569 C CA . LEU B 1 46 ? 3.732 3.945 -5.742 1 91.62 46 LEU B CA 1
ATOM 1570 C C . LEU B 1 46 ? 2.387 3.273 -5.484 1 91.62 46 LEU B C 1
ATOM 1572 O O . LEU B 1 46 ? 1.855 2.582 -6.355 1 91.62 46 LEU B O 1
ATOM 1576 N N . TYR B 1 47 ? 1.805 3.578 -4.332 1 92.69 47 TYR B N 1
ATOM 1577 C CA . TYR B 1 47 ? 0.523 2.973 -3.986 1 92.69 47 TYR B CA 1
ATOM 1578 C C . TYR B 1 47 ? -0.29 3.896 -3.086 1 92.69 47 TYR B C 1
ATOM 1580 O O . TYR B 1 47 ? 0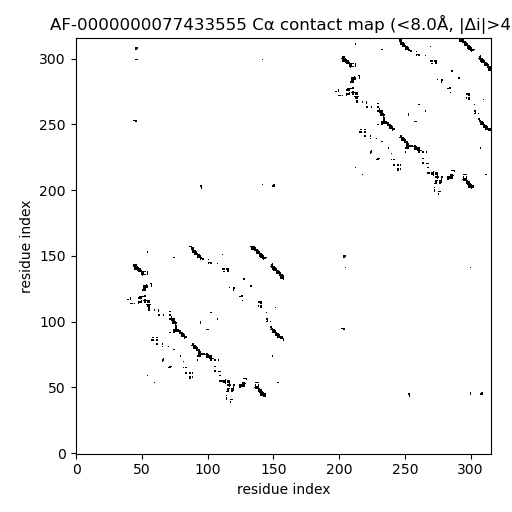.252 4.512 -2.166 1 92.69 47 TYR B O 1
ATOM 1588 N N . HIS B 1 48 ? -1.569 3.918 -3.428 1 92.88 48 HIS B N 1
ATOM 1589 C CA . HIS B 1 48 ? -2.543 4.629 -2.607 1 92.88 48 HIS B CA 1
ATOM 1590 C C . HIS B 1 48 ? -3.795 3.789 -2.383 1 92.88 48 HIS B C 1
ATOM 1592 O O . HIS B 1 48 ? -4.207 3.035 -3.268 1 92.88 48 HIS B O 1
ATOM 1598 N N . ASN B 1 49 ? -4.355 3.934 -1.229 1 91.38 49 ASN B N 1
ATOM 1599 C CA . ASN B 1 49 ? -5.691 3.426 -0.936 1 91.38 49 ASN B CA 1
ATOM 1600 C C . ASN B 1 49 ? -6.469 4.379 -0.029 1 91.38 49 ASN B C 1
ATOM 1602 O O . ASN B 1 49 ? -5.871 5.164 0.708 1 91.38 49 ASN B O 1
ATOM 1606 N N . CYS B 1 50 ? -7.77 4.301 -0.214 1 91.75 50 CYS B N 1
ATOM 1607 C CA . CYS B 1 50 ? -8.555 5.215 0.605 1 91.75 50 CYS B CA 1
ATOM 1608 C C . CYS B 1 50 ? -9.953 4.656 0.858 1 91.75 50 CYS B C 1
ATOM 1610 O O . CYS B 1 50 ? -10.531 4 -0.011 1 91.75 50 CYS B O 1
ATOM 1612 N N . LYS B 1 51 ? -10.359 4.82 2.018 1 90.94 51 LYS B N 1
ATOM 1613 C CA . LYS B 1 51 ? -11.758 4.691 2.428 1 90.94 51 LYS B CA 1
ATOM 1614 C C . LYS B 1 51 ? -12.297 6.016 2.955 1 90.94 51 LYS B C 1
ATOM 1616 O O . LYS B 1 51 ? -12.195 6.301 4.148 1 90.94 51 LYS B O 1
ATOM 1621 N N . GLY B 1 52 ? -12.766 6.816 1.983 1 88.25 52 GLY B N 1
ATOM 1622 C CA . GLY B 1 52 ? -13.164 8.18 2.297 1 88.25 52 GLY B CA 1
ATOM 1623 C C . GLY B 1 52 ? -12.055 9.188 2.094 1 88.25 52 GLY B C 1
ATOM 1624 O O . GLY B 1 52 ? -10.938 8.992 2.578 1 88.25 52 GLY B O 1
ATOM 1625 N N . GLY B 1 53 ? -12.367 10.188 1.388 1 86.19 53 GLY B N 1
ATOM 1626 C CA . GLY B 1 53 ? -11.383 11.211 1.067 1 86.19 53 GLY B CA 1
ATOM 1627 C C . GLY B 1 53 ? -11.516 12.453 1.92 1 86.19 53 GLY B C 1
ATOM 1628 O O . GLY B 1 53 ? -12.328 12.5 2.844 1 86.19 53 GLY B O 1
ATOM 1629 N N . GLY B 1 54 ? -10.594 13.383 1.675 1 89.06 54 GLY B N 1
ATOM 1630 C CA . GLY B 1 54 ? -10.586 14.641 2.4 1 89.06 54 GLY B CA 1
ATOM 1631 C C . GLY B 1 54 ? -9.727 14.602 3.648 1 89.06 54 GLY B C 1
ATOM 1632 O O . GLY B 1 54 ? -9.766 15.531 4.465 1 89.06 54 GLY B O 1
ATOM 1633 N N . LEU B 1 55 ? -8.984 13.602 3.795 1 90.38 55 LEU B N 1
ATOM 1634 C CA . LEU B 1 55 ? -8.156 13.398 4.977 1 90.38 55 LEU B CA 1
ATOM 1635 C C . LEU B 1 55 ? -7.039 14.438 5.039 1 90.38 55 LEU B C 1
ATOM 1637 O O . LEU B 1 55 ? -6.621 14.844 6.129 1 90.38 55 LEU B O 1
ATOM 1641 N N . GLY B 1 56 ? -6.551 14.867 3.871 1 91.12 56 GLY B N 1
ATOM 1642 C CA . GLY B 1 56 ? -5.516 15.883 3.818 1 91.12 56 GLY B CA 1
ATOM 1643 C C . GLY B 1 56 ? -5.914 17.172 4.5 1 91.12 56 GLY B C 1
ATOM 1644 O O . GLY B 1 56 ? -5.129 17.766 5.25 1 91.12 56 GLY B O 1
ATOM 1645 N N . LYS B 1 57 ? -7.141 17.562 4.312 1 89.62 57 LYS B N 1
ATOM 1646 C CA . LYS B 1 57 ? -7.637 18.797 4.93 1 89.62 57 LYS B CA 1
ATOM 1647 C C . LYS B 1 57 ? -8.078 18.547 6.367 1 89.62 57 LYS B C 1
ATOM 1649 O O . LYS B 1 57 ? -7.781 19.344 7.262 1 89.62 57 LYS B O 1
ATOM 1654 N N . PHE B 1 58 ? -8.734 17.453 6.559 1 91.25 58 PHE B N 1
ATOM 1655 C CA . PHE B 1 58 ? -9.312 17.156 7.859 1 91.25 58 PHE B CA 1
ATOM 1656 C C . PHE B 1 58 ? -8.227 16.969 8.906 1 91.25 58 PHE B C 1
ATOM 1658 O O . PHE B 1 58 ? -8.391 17.391 10.062 1 91.25 58 PHE B O 1
ATOM 1665 N N . CYS B 1 59 ? -7.07 16.406 8.477 1 93 59 CYS B N 1
ATOM 1666 C CA . CYS B 1 59 ? -6.012 16.094 9.43 1 93 59 CYS B CA 1
ATOM 1667 C C . CYS B 1 59 ? -4.855 17.078 9.312 1 93 59 CYS B C 1
ATOM 1669 O O . CYS B 1 59 ? -3.768 16.828 9.828 1 93 59 CYS B O 1
ATOM 1671 N N . ALA B 1 60 ? -5.078 18.172 8.633 1 93.44 60 ALA B N 1
ATOM 1672 C CA . ALA B 1 60 ? -4.008 19.141 8.406 1 93.44 60 ALA B CA 1
ATOM 1673 C C . ALA B 1 60 ? -3.475 19.688 9.719 1 93.44 60 ALA B C 1
ATOM 1675 O O . ALA B 1 60 ? -2.262 19.781 9.922 1 93.44 60 ALA B O 1
ATOM 1676 N N . ALA B 1 61 ? -4.34 20.016 10.609 1 93.38 61 ALA B N 1
ATOM 1677 C CA . ALA B 1 61 ? -3.926 20.562 11.898 1 93.38 61 ALA B CA 1
ATOM 1678 C C . ALA B 1 61 ? -3.189 19.5 12.727 1 93.38 61 ALA B C 1
ATOM 1680 O O . ALA B 1 61 ? -2.242 19.812 13.445 1 93.38 61 ALA B O 1
ATOM 1681 N N . THR B 1 62 ? -3.621 18.281 12.609 1 95 62 THR B N 1
ATOM 1682 C CA . THR B 1 62 ? -2.961 17.188 13.312 1 95 62 THR B CA 1
ATOM 1683 C C . THR B 1 62 ? -1.508 17.062 12.859 1 95 62 THR B C 1
ATOM 1685 O O . THR B 1 62 ? -0.609 16.891 13.688 1 95 62 THR B O 1
ATOM 1688 N N . VAL B 1 63 ? -1.256 17.156 11.578 1 97.5 63 VAL B N 1
ATOM 1689 C CA . VAL B 1 63 ? 0.092 17.047 11.031 1 97.5 63 VAL B CA 1
ATOM 1690 C C . VAL B 1 63 ? 0.973 18.156 11.594 1 97.5 63 VAL B C 1
ATOM 1692 O O . VAL B 1 63 ? 2.1 17.906 12.031 1 97.5 63 VAL B O 1
ATOM 1695 N N . THR B 1 64 ? 0.457 19.328 11.688 1 97 64 THR B N 1
ATOM 1696 C CA . THR B 1 64 ? 1.2 20.469 12.203 1 97 64 THR B CA 1
ATOM 1697 C C . THR B 1 64 ? 1.513 20.281 13.688 1 97 64 THR B C 1
ATOM 1699 O O . THR B 1 64 ? 2.646 20.5 14.117 1 97 64 THR B O 1
ATOM 1702 N N . ARG B 1 65 ? 0.519 19.859 14.453 1 97.06 65 ARG B N 1
ATOM 1703 C CA . ARG B 1 65 ? 0.725 19.609 15.875 1 97.06 65 ARG B CA 1
ATOM 1704 C C . ARG B 1 65 ? 1.767 18.531 16.109 1 97.06 65 ARG B C 1
ATOM 1706 O O . ARG B 1 65 ? 2.695 18.703 16.891 1 97.06 65 ARG B O 1
ATOM 1713 N N . ALA B 1 66 ? 1.582 17.469 15.398 1 98.06 66 ALA B N 1
ATOM 1714 C CA . ALA B 1 66 ? 2.523 16.344 15.516 1 98.06 66 ALA B CA 1
ATOM 1715 C C . ALA B 1 66 ? 3.947 16.797 15.203 1 98.06 66 ALA B C 1
ATOM 1717 O O . ALA B 1 66 ? 4.883 16.469 15.938 1 98.06 66 ALA B O 1
ATOM 1718 N N . TRP B 1 67 ? 4.109 17.578 14.148 1 97.88 67 TRP B N 1
ATOM 1719 C CA . TRP B 1 67 ? 5.414 18.094 13.75 1 97.88 67 TRP B CA 1
ATOM 1720 C C . TRP B 1 67 ? 6.031 18.938 14.859 1 97.88 67 TRP B C 1
ATOM 1722 O O . TRP B 1 67 ? 7.215 18.781 15.18 1 97.88 67 TRP B O 1
ATOM 1732 N N . ASN B 1 68 ? 5.242 19.75 15.414 1 97.31 68 ASN B N 1
ATOM 1733 C CA . ASN B 1 68 ? 5.719 20.625 16.469 1 97.31 68 ASN B CA 1
ATOM 1734 C C . ASN B 1 68 ? 6.117 19.828 17.719 1 97.31 68 ASN B C 1
ATOM 1736 O O . ASN B 1 68 ? 6.969 20.281 18.484 1 97.31 68 ASN B O 1
ATOM 1740 N N . GLU B 1 69 ? 5.543 18.703 17.891 1 97.19 69 GLU B N 1
ATOM 1741 C CA . GLU B 1 69 ? 5.859 17.844 19.031 1 97.19 69 GLU B CA 1
ATOM 1742 C C . GLU B 1 69 ? 7.023 16.906 18.703 1 97.19 69 GLU B C 1
ATOM 1744 O O . GLU B 1 69 ? 7.406 16.078 19.531 1 97.19 69 GLU B O 1
ATOM 1749 N N . GLY B 1 70 ? 7.559 16.969 17.438 1 97.5 70 GLY B N 1
ATOM 1750 C CA . GLY B 1 70 ? 8.766 16.234 17.109 1 97.5 70 GLY B CA 1
ATOM 1751 C C . GLY B 1 70 ? 8.508 15.016 16.25 1 97.5 70 GLY B C 1
ATOM 1752 O O . GLY B 1 70 ? 9.43 14.273 15.922 1 97.5 70 GLY B O 1
ATOM 1753 N N . HIS B 1 71 ? 7.215 14.828 15.906 1 97.69 71 HIS B N 1
ATOM 1754 C CA . HIS B 1 71 ? 6.852 13.688 15.062 1 97.69 71 HIS B CA 1
ATOM 1755 C C . HIS B 1 71 ? 7.074 14.008 13.586 1 97.69 71 HIS B C 1
ATOM 1757 O O . HIS B 1 71 ? 7.172 15.172 13.203 1 97.69 71 HIS B O 1
ATOM 1763 N N . PHE B 1 72 ? 7.285 12.93 12.719 1 97.25 72 PHE B N 1
ATOM 1764 C CA . PHE B 1 72 ? 7.387 12.961 11.266 1 97.25 72 PHE B CA 1
ATOM 1765 C C . PHE B 1 72 ? 8.727 13.547 10.828 1 97.25 72 PHE B C 1
ATOM 1767 O O . PHE B 1 72 ? 8.992 13.688 9.633 1 97.25 72 PHE B O 1
ATOM 1774 N N . LYS B 1 73 ? 9.516 13.883 11.789 1 97.62 73 LYS B N 1
ATOM 1775 C CA . LYS B 1 73 ? 10.805 14.469 11.445 1 97.62 73 LYS B CA 1
ATOM 1776 C C . LYS B 1 73 ? 11.742 13.422 10.836 1 97.62 73 LYS B C 1
ATOM 1778 O O . LYS B 1 73 ? 12.625 13.758 10.047 1 97.62 73 LYS B O 1
ATOM 1783 N N . SER B 1 74 ? 11.484 12.203 11.297 1 97.81 74 SER B N 1
ATOM 1784 C CA . SER B 1 74 ? 12.266 11.094 10.773 1 97.81 74 SER B CA 1
ATOM 1785 C C . SER B 1 74 ? 11.422 9.828 10.672 1 97.81 74 SER B C 1
ATOM 1787 O O . SER B 1 74 ? 10.68 9.484 11.602 1 97.81 74 SER B O 1
ATOM 1789 N N . PHE B 1 75 ? 11.547 9.195 9.508 1 96.19 75 PHE B N 1
ATOM 1790 C CA . PHE B 1 75 ? 10.977 7.871 9.305 1 96.19 75 PHE B CA 1
ATOM 1791 C C . PHE B 1 75 ? 12.039 6.793 9.445 1 96.19 75 PHE B C 1
ATOM 1793 O O . PHE B 1 75 ? 13.117 6.891 8.859 1 96.19 75 PHE B O 1
ATOM 1800 N N . THR B 1 76 ? 11.719 5.754 10.195 1 96.06 76 THR B N 1
ATOM 1801 C CA . THR B 1 76 ? 12.609 4.609 10.383 1 96.06 76 THR B CA 1
ATOM 1802 C C . THR B 1 76 ? 11.883 3.307 10.047 1 96.06 76 THR B C 1
ATOM 1804 O O . THR B 1 76 ? 10.711 3.318 9.68 1 96.06 76 THR B O 1
ATOM 1807 N N . THR B 1 77 ? 12.594 2.182 10.188 1 92.69 77 THR B N 1
ATOM 1808 C CA . THR B 1 77 ? 12 0.879 9.898 1 92.69 77 THR B CA 1
ATOM 1809 C C . THR B 1 77 ? 11.008 0.485 11 1 92.69 77 THR B C 1
ATOM 1811 O O . THR B 1 77 ? 10.188 -0.416 10.805 1 92.69 77 THR B O 1
ATOM 1814 N N . LYS B 1 78 ? 11.125 1.159 12.094 1 92.31 78 LYS B N 1
ATOM 1815 C CA . LYS B 1 78 ? 10.172 0.934 13.18 1 92.31 78 LYS B CA 1
ATOM 1816 C C . LYS B 1 78 ? 8.883 1.717 12.945 1 92.31 78 LYS B C 1
ATOM 1818 O O . LYS B 1 78 ? 8.922 2.887 12.555 1 92.31 78 LYS B O 1
ATOM 1823 N N . LEU B 1 79 ? 7.785 1.042 13.188 1 93.75 79 LEU B N 1
ATOM 1824 C CA . LEU B 1 79 ? 6.488 1.702 13.094 1 93.75 79 LEU B CA 1
ATOM 1825 C C . LEU B 1 79 ? 6.371 2.82 14.125 1 93.75 79 LEU B C 1
ATOM 1827 O O . LEU B 1 79 ? 6.617 2.604 15.312 1 93.75 79 LEU B O 1
ATOM 1831 N N . GLN B 1 80 ? 6.074 4.047 13.703 1 95.62 80 GLN B N 1
ATOM 1832 C CA . GLN B 1 80 ? 5.781 5.207 14.547 1 95.62 80 GLN B CA 1
ATOM 1833 C C . GLN B 1 80 ? 4.336 5.664 14.367 1 95.62 80 GLN B C 1
ATOM 1835 O O . GLN B 1 80 ? 3.74 5.453 13.312 1 95.62 80 GLN B O 1
ATOM 1840 N N . SER B 1 81 ? 3.826 6.312 15.438 1 96 81 SER B N 1
ATOM 1841 C CA . SER B 1 81 ? 2.438 6.742 15.328 1 96 81 SER B CA 1
ATOM 1842 C C . SER B 1 81 ? 2.17 7.98 16.172 1 96 81 SER B C 1
ATOM 1844 O O . SER B 1 81 ? 2.883 8.234 17.156 1 96 81 SER B O 1
ATOM 1846 N N . TYR B 1 82 ? 1.224 8.742 15.805 1 97.44 82 TYR B N 1
ATOM 1847 C CA . TYR B 1 82 ? 0.709 9.898 16.531 1 97.44 82 TYR B CA 1
ATOM 1848 C C . TYR B 1 82 ? -0.812 9.953 16.453 1 97.44 82 TYR B C 1
ATOM 1850 O O . TYR B 1 82 ? -1.395 9.836 15.375 1 97.44 82 TYR B O 1
ATOM 1858 N N . THR B 1 83 ? -1.413 10.07 17.562 1 95.94 83 THR B N 1
ATOM 1859 C CA . THR B 1 83 ? -2.861 10.234 17.641 1 95.94 83 THR B CA 1
ATOM 1860 C C . THR B 1 83 ? -3.223 11.602 18.219 1 95.94 83 THR B C 1
ATOM 1862 O O . THR B 1 83 ? -2.77 11.961 19.312 1 95.94 83 THR B O 1
ATOM 1865 N N . ASP B 1 84 ? -3.975 12.219 17.422 1 93.31 84 ASP B N 1
ATOM 1866 C CA . ASP B 1 84 ? -4.453 13.531 17.828 1 93.31 84 ASP B CA 1
ATOM 1867 C C . ASP B 1 84 ? -5.758 13.414 18.625 1 93.31 84 ASP B C 1
ATOM 1869 O O . ASP B 1 84 ? -6.793 13.039 18.062 1 93.31 84 ASP B O 1
ATOM 1873 N N . GLY B 1 85 ? -5.785 13.805 19.859 1 87.06 85 GLY B N 1
ATOM 1874 C CA . GLY B 1 85 ? -6.965 13.711 20.703 1 87.06 85 GLY B CA 1
ATOM 1875 C C . GLY B 1 85 ? -8.023 14.75 20.359 1 87.06 85 GLY B C 1
ATOM 1876 O O . GLY B 1 85 ? -9.172 14.641 20.797 1 87.06 85 GLY B O 1
ATOM 1877 N N . VAL B 1 86 ? -7.695 15.68 19.609 1 85.12 86 VAL B N 1
ATOM 1878 C CA . VAL B 1 86 ? -8.609 16.766 19.312 1 85.12 86 VAL B CA 1
ATOM 1879 C C . VAL B 1 86 ? -9.43 16.438 18.062 1 85.12 86 VAL B C 1
ATOM 1881 O O . VAL B 1 86 ? -10.656 16.375 18.125 1 85.12 86 VAL B O 1
ATOM 1884 N N . GLN B 1 87 ? -8.812 16 16.953 1 86.12 87 GLN B N 1
ATOM 1885 C CA . GLN B 1 87 ? -9.469 15.758 15.68 1 86.12 87 GLN B CA 1
ATOM 1886 C C . GLN B 1 87 ? -9.789 14.273 15.5 1 86.12 87 GLN B C 1
ATOM 1888 O O . GLN B 1 87 ? -10.602 13.906 14.641 1 86.12 87 GLN B O 1
ATOM 1893 N N . GLY B 1 88 ? -9.094 13.461 16.203 1 90.06 88 GLY B N 1
ATOM 1894 C CA . GLY B 1 88 ? -9.344 12.031 16.109 1 90.06 88 GLY B CA 1
ATOM 1895 C C . GLY B 1 88 ? -8.539 11.359 15.016 1 90.06 88 GLY B C 1
ATOM 1896 O O . GLY B 1 88 ? -8.805 10.211 14.656 1 90.06 88 GLY B O 1
ATOM 1897 N N . CYS B 1 89 ? -7.508 12.078 14.492 1 93.31 89 CYS B N 1
ATOM 1898 C CA . CYS B 1 89 ? -6.648 11.5 13.461 1 93.31 89 CYS B CA 1
ATOM 1899 C C . CYS B 1 89 ? -5.504 10.719 14.086 1 93.31 89 CYS B C 1
ATOM 1901 O O . CYS B 1 89 ? -4.84 11.195 15.008 1 93.31 89 CYS B O 1
ATOM 1903 N N . THR B 1 90 ? -5.332 9.539 13.57 1 96 90 THR B N 1
ATOM 1904 C CA . THR B 1 90 ? -4.145 8.758 13.883 1 96 90 THR B CA 1
ATOM 1905 C C . THR B 1 90 ? -3.295 8.539 12.633 1 96 90 THR B C 1
ATOM 1907 O O . THR B 1 90 ? -3.781 8.023 11.625 1 96 90 THR B O 1
ATOM 1910 N N . LEU B 1 91 ? -2.035 8.938 12.711 1 97 91 LEU B N 1
ATOM 1911 C CA . LEU B 1 91 ? -1.099 8.695 11.617 1 97 91 LEU B CA 1
ATOM 1912 C C . LEU B 1 91 ? -0.015 7.707 12.039 1 97 91 LEU B C 1
ATOM 1914 O O . LEU B 1 91 ? 0.61 7.875 13.094 1 97 91 LEU B O 1
ATOM 1918 N N . SER B 1 92 ? 0.179 6.68 11.211 1 96.62 92 SER B N 1
ATOM 1919 C CA . SER B 1 92 ? 1.274 5.727 11.336 1 96.62 92 SER B CA 1
ATOM 1920 C C . SER B 1 92 ? 2.219 5.805 10.141 1 96.62 92 SER B C 1
ATOM 1922 O O . SER B 1 92 ? 1.776 5.98 9 1 96.62 92 SER B O 1
ATOM 1924 N N . TYR B 1 93 ? 3.484 5.68 10.461 1 95.88 93 TYR B N 1
ATOM 1925 C CA . TYR B 1 93 ? 4.434 5.906 9.375 1 95.88 93 TYR B CA 1
ATOM 1926 C C . TYR B 1 93 ? 5.727 5.137 9.609 1 95.88 93 TYR B C 1
ATOM 1928 O O . TYR B 1 93 ? 6.121 4.91 10.758 1 95.88 93 TYR B O 1
ATOM 1936 N N . TRP B 1 94 ? 6.344 4.66 8.547 1 95.69 94 TRP B N 1
ATOM 1937 C CA . TRP B 1 94 ? 7.59 3.9 8.57 1 95.69 94 TRP B CA 1
ATOM 1938 C C . TRP B 1 94 ? 8.25 3.885 7.199 1 95.69 94 TRP B C 1
ATOM 1940 O O . TRP B 1 94 ? 7.727 4.465 6.242 1 95.69 94 TRP B O 1
ATOM 1950 N N . THR B 1 95 ? 9.445 3.348 7.133 1 94.81 95 THR B N 1
ATOM 1951 C CA . THR B 1 95 ? 10.172 3.119 5.887 1 94.81 95 THR B CA 1
ATOM 1952 C C . THR B 1 95 ? 10.93 1.8 5.938 1 94.81 95 THR B C 1
ATOM 1954 O O . THR B 1 95 ? 11.109 1.223 7.016 1 94.81 95 THR B O 1
ATOM 1957 N N . ASP B 1 96 ? 11.211 1.277 4.793 1 92.25 96 ASP B N 1
ATOM 1958 C CA . ASP B 1 96 ? 12.07 0.096 4.773 1 92.25 96 ASP B CA 1
ATOM 1959 C C . ASP B 1 96 ? 13.516 0.475 4.469 1 92.25 96 ASP B C 1
ATOM 1961 O O . ASP B 1 96 ? 14.367 -0.399 4.289 1 92.25 96 ASP B O 1
ATOM 1965 N N . SER B 1 97 ? 13.703 1.787 4.402 1 91.12 97 SER B N 1
ATOM 1966 C CA . SER B 1 97 ? 15.078 2.264 4.227 1 91.12 97 SER B CA 1
ATOM 1967 C C . SER B 1 97 ? 15.906 2.029 5.484 1 91.12 97 SER B C 1
ATOM 1969 O O . SER B 1 97 ? 15.453 2.305 6.598 1 91.12 97 SER B O 1
ATOM 1971 N N . LYS B 1 98 ? 17.094 1.547 5.277 1 90.25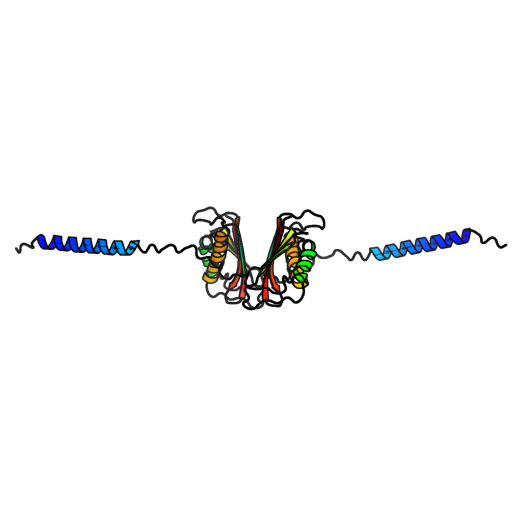 98 LYS B N 1
ATOM 1972 C CA . LYS B 1 98 ? 18 1.324 6.402 1 90.25 98 LYS B CA 1
ATOM 1973 C C . LYS B 1 98 ? 18.359 2.641 7.086 1 90.25 98 LYS B C 1
ATOM 1975 O O . LYS B 1 98 ? 18.453 2.701 8.312 1 90.25 98 LYS B O 1
ATOM 1980 N N . GLU B 1 99 ? 18.562 3.662 6.254 1 94.62 99 GLU B N 1
ATOM 1981 C CA . GLU B 1 99 ? 18.797 5 6.789 1 94.62 99 GLU B CA 1
ATOM 1982 C C . GLU B 1 99 ? 17.484 5.738 7.035 1 94.62 99 GLU B C 1
ATOM 1984 O O . GLU B 1 99 ? 16.562 5.664 6.219 1 94.62 99 GLU B O 1
ATOM 1989 N N . PRO B 1 100 ? 17.453 6.453 8.117 1 96.62 100 PRO B N 1
ATOM 1990 C CA . PRO B 1 100 ? 16.25 7.242 8.359 1 96.62 100 PRO B CA 1
ATOM 1991 C C . PRO B 1 100 ? 15.953 8.227 7.227 1 96.62 100 PRO B C 1
ATOM 1993 O O . PRO B 1 100 ? 16.875 8.812 6.652 1 96.62 100 PRO B O 1
ATOM 1996 N N . VAL B 1 101 ? 14.734 8.297 6.953 1 96.5 101 VAL B N 1
ATOM 1997 C CA . VAL B 1 101 ? 14.297 9.305 5.992 1 96.5 101 VAL B CA 1
ATOM 1998 C C . VAL B 1 101 ? 13.938 10.594 6.727 1 96.5 101 VAL B C 1
ATOM 2000 O O . VAL B 1 101 ? 12.992 10.625 7.516 1 96.5 101 VAL B O 1
ATOM 2003 N N . ILE B 1 102 ? 14.68 11.656 6.441 1 97.88 102 ILE B N 1
ATOM 2004 C CA . ILE B 1 102 ? 14.531 12.906 7.176 1 97.88 102 ILE B CA 1
ATOM 2005 C C . ILE B 1 102 ? 13.602 13.852 6.414 1 97.88 102 ILE B C 1
ATOM 2007 O O . ILE B 1 102 ? 13.82 14.125 5.23 1 97.88 102 ILE B O 1
ATOM 2011 N N . MET B 1 103 ? 12.609 14.273 7.109 1 95.94 103 MET B N 1
ATOM 2012 C CA . MET B 1 103 ? 11.703 15.273 6.547 1 95.94 103 MET B CA 1
ATOM 2013 C C . MET B 1 103 ? 12.141 16.688 6.941 1 95.94 103 MET B C 1
ATOM 2015 O O . MET B 1 103 ? 12.609 16.906 8.055 1 95.94 103 MET B O 1
ATOM 2019 N N . VAL B 1 104 ? 11.906 17.609 6.051 1 94.62 104 VAL B N 1
ATOM 2020 C CA . VAL B 1 104 ? 12.414 18.953 6.309 1 94.62 104 VAL B CA 1
ATOM 2021 C C . VAL B 1 104 ? 11.273 19.859 6.746 1 94.62 104 VAL B C 1
ATOM 2023 O O . VAL B 1 104 ? 11.5 20.906 7.363 1 94.62 104 VAL B O 1
ATOM 2026 N N . ASN B 1 105 ? 10.102 19.547 6.449 1 94.56 105 ASN B N 1
ATOM 2027 C CA . ASN B 1 105 ? 8.938 20.312 6.867 1 94.56 105 ASN B CA 1
ATOM 2028 C C . ASN B 1 105 ? 7.668 19.469 6.863 1 94.56 105 ASN B C 1
ATOM 2030 O O . ASN B 1 105 ? 7.617 18.422 6.211 1 94.56 105 ASN B O 1
ATOM 2034 N N . PRO B 1 106 ? 6.656 19.906 7.602 1 96.06 106 PRO B N 1
ATOM 2035 C CA . PRO B 1 106 ? 5.441 19.094 7.711 1 96.06 106 PRO B CA 1
ATOM 2036 C C . PRO B 1 106 ? 4.648 19.047 6.406 1 96.06 106 PRO B C 1
ATOM 2038 O O . PRO B 1 106 ? 3.824 18.141 6.219 1 96.06 106 PRO B O 1
ATOM 2041 N N . GLN B 1 107 ? 4.906 19.859 5.469 1 94.12 107 GLN B N 1
ATOM 2042 C CA . GLN B 1 107 ? 4.164 19.906 4.211 1 94.12 107 GLN B CA 1
ATOM 2043 C C . GLN B 1 107 ? 4.418 18.656 3.377 1 94.12 107 GLN B C 1
ATOM 2045 O O . GLN B 1 107 ? 3.57 18.25 2.576 1 94.12 107 GLN B O 1
ATOM 2050 N N . GLN B 1 108 ? 5.59 18.016 3.545 1 94.56 108 GLN B N 1
ATOM 2051 C CA . GLN B 1 108 ? 5.871 16.781 2.83 1 94.56 108 GLN B CA 1
ATOM 2052 C C . GLN B 1 108 ? 4.867 15.688 3.201 1 94.56 108 GLN B C 1
ATOM 2054 O O . GLN B 1 108 ? 4.391 14.953 2.332 1 94.56 108 GLN B O 1
ATOM 2059 N N . VAL B 1 109 ? 4.488 15.672 4.469 1 96.19 109 VAL B N 1
ATOM 2060 C CA . VAL B 1 109 ? 3.488 14.727 4.941 1 96.19 109 VAL B CA 1
ATOM 2061 C C . VAL B 1 109 ? 2.104 15.148 4.457 1 96.19 109 VAL B C 1
ATOM 2063 O O . VAL B 1 109 ? 1.321 14.312 3.988 1 96.19 109 VAL B O 1
ATOM 2066 N N . GLY B 1 110 ? 1.845 16.406 4.508 1 94.31 110 GLY B N 1
ATOM 2067 C CA . GLY B 1 110 ? 0.587 16.922 4 1 94.31 110 GLY B CA 1
ATOM 2068 C C . GLY B 1 110 ? 0.35 16.594 2.539 1 94.31 110 GLY B C 1
ATOM 2069 O O . GLY B 1 110 ? -0.763 16.234 2.152 1 94.31 110 GLY B O 1
ATOM 2070 N N . ALA B 1 111 ? 1.391 16.672 1.762 1 92.94 111 ALA B N 1
ATOM 2071 C CA . ALA B 1 111 ? 1.286 16.375 0.337 1 92.94 111 ALA B CA 1
ATOM 2072 C C . ALA B 1 111 ? 0.937 14.906 0.114 1 92.94 111 ALA B C 1
ATOM 2074 O O . ALA B 1 111 ? 0.188 14.57 -0.808 1 92.94 111 ALA B O 1
ATOM 2075 N N . ALA B 1 112 ? 1.494 14.039 0.92 1 94.69 112 ALA B N 1
ATOM 2076 C CA . ALA B 1 112 ? 1.159 12.625 0.836 1 94.69 112 ALA B CA 1
ATOM 2077 C C . ALA B 1 112 ? -0.325 12.391 1.104 1 94.69 112 ALA B C 1
ATOM 2079 O O . ALA B 1 112 ? -0.981 11.633 0.386 1 94.69 112 ALA B O 1
ATOM 2080 N N . LEU B 1 113 ? -0.833 13.078 2.08 1 94 113 LEU B N 1
ATOM 2081 C CA . LEU B 1 113 ? -2.246 12.938 2.414 1 94 113 LEU B CA 1
ATOM 2082 C C . LEU B 1 113 ? -3.125 13.469 1.286 1 94 113 LEU B C 1
ATOM 2084 O O . LEU B 1 113 ? -4.184 12.906 1.003 1 94 113 LEU B O 1
ATOM 2088 N N . GLU B 1 114 ? -2.682 14.531 0.676 1 92.44 114 GLU B N 1
ATOM 2089 C CA . GLU B 1 114 ? -3.41 15.062 -0.472 1 92.44 114 GLU B CA 1
ATOM 2090 C C . GLU B 1 114 ? -3.465 14.047 -1.608 1 92.44 114 GLU B C 1
ATOM 2092 O O . GLU B 1 114 ? -4.477 13.938 -2.305 1 92.44 114 GLU B O 1
ATOM 2097 N N . GLN B 1 115 ? -2.396 13.312 -1.821 1 92.81 115 GLN B N 1
ATOM 2098 C CA . GLN B 1 115 ? -2.383 12.281 -2.855 1 92.81 115 GLN B CA 1
ATOM 2099 C C . GLN B 1 115 ? -3.387 11.18 -2.543 1 92.81 115 GLN B C 1
ATOM 2101 O O . GLN B 1 115 ? -4.008 10.617 -3.451 1 92.81 115 GLN B O 1
ATOM 2106 N N . ILE B 1 116 ? -3.506 10.852 -1.257 1 93.19 116 ILE B N 1
ATOM 2107 C CA . ILE B 1 116 ? -4.535 9.898 -0.849 1 93.19 116 ILE B CA 1
ATOM 2108 C C . ILE B 1 116 ? -5.91 10.422 -1.258 1 93.19 116 ILE B C 1
ATOM 2110 O O . ILE B 1 116 ? -6.719 9.68 -1.825 1 93.19 116 ILE B O 1
ATOM 2114 N N . ASP B 1 117 ? -6.145 11.672 -1.021 1 92 117 ASP B N 1
ATOM 2115 C CA . ASP B 1 117 ? -7.43 12.281 -1.353 1 92 117 ASP B CA 1
ATOM 2116 C C . ASP B 1 117 ? -7.676 12.258 -2.859 1 92 117 ASP B C 1
ATOM 2118 O O . ASP B 1 117 ? -8.789 11.992 -3.307 1 92 117 ASP B O 1
ATOM 2122 N N . GLN B 1 118 ? -6.66 12.57 -3.58 1 90.44 118 GLN B N 1
ATOM 2123 C CA . GLN B 1 118 ? -6.781 12.531 -5.031 1 90.44 118 GLN B CA 1
ATOM 2124 C C . GLN B 1 118 ? -7.188 11.141 -5.516 1 90.44 118 GLN B C 1
ATOM 2126 O O . GLN B 1 118 ? -8.016 11.008 -6.414 1 90.44 118 GLN B O 1
ATOM 2131 N N . LYS B 1 119 ? -6.617 10.164 -4.906 1 89.81 119 LYS B N 1
ATOM 2132 C CA . LYS B 1 119 ? -6.988 8.789 -5.227 1 89.81 119 LYS B CA 1
ATOM 2133 C C . LYS B 1 119 ? -8.453 8.523 -4.898 1 89.81 119 LYS B C 1
ATOM 2135 O O . LYS B 1 119 ? -9.156 7.859 -5.664 1 89.81 119 LYS B O 1
ATOM 2140 N N . CYS B 1 120 ? -8.852 9.055 -3.791 1 91.38 120 CYS B N 1
ATOM 2141 C CA . CYS B 1 120 ? -10.242 8.859 -3.381 1 91.38 120 CYS B CA 1
ATOM 2142 C C . CYS B 1 120 ? -11.195 9.508 -4.371 1 91.38 120 CYS B C 1
ATOM 2144 O O . CYS B 1 120 ? -12.195 8.906 -4.762 1 91.38 120 CYS B O 1
ATOM 2146 N N . VAL B 1 121 ? -10.867 10.633 -4.73 1 88.75 121 VAL B N 1
ATOM 2147 C CA . VAL B 1 121 ? -11.688 11.359 -5.691 1 88.75 121 VAL B CA 1
ATOM 2148 C C . VAL B 1 121 ? -11.742 10.594 -7.012 1 88.75 121 VAL B C 1
ATOM 2150 O O . VAL B 1 121 ? -12.812 10.414 -7.59 1 88.75 121 VAL B O 1
ATOM 2153 N N . ALA B 1 122 ? -10.609 10.141 -7.477 1 87.88 122 ALA B N 1
ATOM 2154 C CA . ALA B 1 122 ? -10.523 9.406 -8.734 1 87.88 122 ALA B CA 1
ATOM 2155 C C . ALA B 1 122 ? -11.391 8.148 -8.688 1 87.88 122 ALA B C 1
ATOM 2157 O O . ALA B 1 122 ? -11.945 7.73 -9.711 1 87.88 122 ALA B O 1
ATOM 2158 N N . ASP B 1 123 ? -11.555 7.57 -7.492 1 88.62 123 ASP B N 1
ATOM 2159 C CA . ASP B 1 123 ? -12.312 6.332 -7.352 1 88.62 123 ASP B CA 1
ATOM 2160 C C . ASP B 1 123 ? -13.789 6.625 -7.059 1 88.62 123 ASP B C 1
ATOM 2162 O O . ASP B 1 123 ? -14.578 5.703 -6.871 1 88.62 123 ASP B O 1
ATOM 2166 N N . GLY B 1 124 ? -14.062 7.875 -6.922 1 87.69 124 GLY B N 1
ATOM 2167 C CA . GLY B 1 124 ? -15.445 8.266 -6.691 1 87.69 124 GLY B CA 1
ATOM 2168 C C . GLY B 1 124 ? -15.891 8.078 -5.25 1 87.69 124 GLY B C 1
ATOM 2169 O O . GLY B 1 124 ? -17.078 7.906 -4.977 1 87.69 124 GLY B O 1
ATOM 2170 N N . MET B 1 125 ? -14.906 8.023 -4.434 1 88.81 125 MET B N 1
ATOM 2171 C CA . MET B 1 125 ? -15.234 7.855 -3.021 1 88.81 125 MET B CA 1
ATOM 2172 C C . MET B 1 125 ? -15.664 9.18 -2.4 1 88.81 125 MET B C 1
ATOM 2174 O O . MET B 1 125 ? -15.367 10.25 -2.938 1 88.81 125 MET B O 1
ATOM 2178 N N . LYS B 1 126 ? -16.312 9.047 -1.305 1 85 126 LYS B N 1
ATOM 2179 C CA . LYS B 1 126 ? -16.766 10.227 -0.58 1 85 126 LYS B CA 1
ATOM 2180 C C . LYS B 1 126 ? -15.578 11.039 -0.056 1 85 126 LYS B C 1
ATOM 2182 O O . LYS B 1 126 ? -14.602 10.477 0.436 1 85 126 LYS B O 1
ATOM 2187 N N . VAL B 1 127 ? -15.688 12.281 -0.188 1 84.5 127 VAL B N 1
ATOM 2188 C CA . VAL B 1 127 ? -14.664 13.18 0.331 1 84.5 127 VAL B CA 1
ATOM 2189 C C . VAL B 1 127 ? -15.227 13.984 1.506 1 84.5 127 VAL B C 1
ATOM 2191 O O . VAL B 1 127 ? -16.266 14.625 1.386 1 84.5 127 VAL B O 1
ATOM 2194 N N . ALA B 1 128 ? -14.57 13.828 2.586 1 78.81 128 ALA B N 1
ATOM 2195 C CA . ALA B 1 128 ? -15.016 14.516 3.795 1 78.81 128 ALA B CA 1
ATOM 2196 C C . ALA B 1 128 ? -15.008 16.031 3.604 1 78.81 128 ALA B C 1
ATOM 2198 O O . ALA B 1 128 ? -14.078 16.578 3.002 1 78.81 128 ALA B O 1
ATOM 2199 N N . GLU B 1 129 ? -16.125 16.578 4.023 1 72.12 129 GLU B N 1
ATOM 2200 C CA . GLU B 1 129 ? -16.203 18.031 4.074 1 72.12 129 GLU B CA 1
ATOM 2201 C C . GLU B 1 129 ? -15.969 18.547 5.492 1 72.12 129 GLU B C 1
ATOM 2203 O O . GLU B 1 129 ? -16.141 17.812 6.465 1 72.12 129 GLU B O 1
ATOM 2208 N N . LEU B 1 130 ? -15.469 19.797 5.48 1 68.5 130 LEU B N 1
ATOM 2209 C CA . LEU B 1 130 ? -15.25 20.391 6.793 1 68.5 130 LEU B CA 1
ATOM 2210 C C . LEU B 1 130 ? -16.547 20.406 7.609 1 68.5 130 LEU B C 1
ATOM 2212 O O . LEU B 1 130 ? -17.594 20.828 7.117 1 68.5 130 LEU B O 1
ATOM 2216 N N . GLY B 1 131 ? -16.469 19.906 8.781 1 68.75 131 GLY B N 1
ATOM 2217 C CA . GLY B 1 131 ? -17.641 19.891 9.656 1 68.75 131 GLY B CA 1
ATOM 2218 C C . GLY B 1 131 ? -18.375 18.562 9.633 1 68.75 131 GLY B C 1
ATOM 2219 O O . GLY B 1 131 ? -19.25 18.328 10.461 1 68.75 131 GLY B O 1
ATOM 2220 N N . GLU B 1 132 ? -18.031 17.75 8.617 1 71.94 132 GLU B N 1
ATOM 2221 C CA . GLU B 1 132 ? -18.672 16.438 8.547 1 71.94 132 GLU B CA 1
ATOM 2222 C C . GLU B 1 132 ? -18.062 15.469 9.562 1 71.94 132 GLU B C 1
ATOM 2224 O O . GLU B 1 132 ? -16.875 15.547 9.859 1 71.94 132 GLU B O 1
ATOM 2229 N N . LYS B 1 133 ? -19 14.734 10.07 1 73.88 133 LYS B N 1
ATOM 2230 C CA . LYS B 1 133 ? -18.5 13.664 10.93 1 73.88 133 LYS B CA 1
ATOM 2231 C C . LYS B 1 133 ? -17.812 12.57 10.117 1 73.88 133 LYS B C 1
ATOM 2233 O O . LYS B 1 133 ? -18.438 11.961 9.234 1 73.88 133 LYS B O 1
ATOM 2238 N N . VAL B 1 134 ? -16.578 12.531 10.18 1 76.38 134 VAL B N 1
ATOM 2239 C CA . VAL B 1 134 ? -15.758 11.547 9.477 1 76.38 134 VAL B CA 1
ATOM 2240 C C . VAL B 1 134 ? -15.43 10.383 10.406 1 76.38 134 VAL B C 1
ATOM 2242 O O . VAL B 1 134 ? -14.812 10.57 11.453 1 76.38 134 VAL B O 1
ATOM 2245 N N . THR B 1 135 ? -16.172 9.273 10.148 1 81.06 135 THR B N 1
ATOM 2246 C CA . THR B 1 135 ? -15.852 8.086 10.938 1 81.06 135 THR B CA 1
ATOM 2247 C C . THR B 1 135 ? -15.406 6.945 10.023 1 81.06 135 THR B C 1
ATOM 2249 O O . THR B 1 135 ? -15.961 6.746 8.945 1 81.06 135 THR B O 1
ATOM 2252 N N . ASP B 1 136 ? -14.367 6.418 10.352 1 84.19 136 ASP B N 1
ATOM 2253 C CA . ASP B 1 136 ? -13.867 5.199 9.719 1 84.19 136 ASP B CA 1
ATOM 2254 C C . ASP B 1 136 ? -13.227 5.5 8.367 1 84.19 136 ASP B C 1
ATOM 2256 O O . ASP B 1 136 ? -13.297 4.688 7.445 1 84.19 136 ASP B O 1
ATOM 2260 N N . PHE B 1 137 ? -12.812 6.816 8.203 1 90.94 137 PHE B N 1
ATOM 2261 C CA . PHE B 1 137 ? -12 7.109 7.027 1 90.94 137 PHE B CA 1
ATOM 2262 C C . PHE B 1 137 ? -10.578 6.602 7.215 1 90.94 137 PHE B C 1
ATOM 2264 O O . PHE B 1 137 ? -10.039 6.641 8.32 1 90.94 137 PHE B O 1
ATOM 2271 N N . GLU B 1 138 ? -10.094 6.113 6.152 1 93.06 138 GLU B N 1
ATOM 2272 C CA . GLU B 1 138 ? -8.727 5.609 6.164 1 93.06 138 GLU B CA 1
ATOM 2273 C C . GLU B 1 138 ? -8.016 5.895 4.84 1 93.06 138 GLU B C 1
ATOM 2275 O O . GLU B 1 138 ? -8.664 6 3.797 1 93.06 138 GLU B O 1
ATOM 2280 N N . GLY B 1 139 ? -6.805 6.074 4.934 1 94.12 139 GLY B N 1
ATOM 2281 C CA . GLY B 1 139 ? -5.98 6.27 3.752 1 94.12 139 GLY B CA 1
ATOM 2282 C C . GLY B 1 139 ? -4.574 5.73 3.91 1 94.12 139 GLY B C 1
ATOM 2283 O O . GLY B 1 139 ? -4.047 5.664 5.023 1 94.12 139 GLY B O 1
ATOM 2284 N N . ILE B 1 140 ? -4.004 5.281 2.801 1 95.44 140 ILE B N 1
ATOM 2285 C CA . ILE B 1 140 ? -2.627 4.809 2.77 1 95.44 140 ILE B CA 1
ATOM 2286 C C . ILE B 1 140 ? -1.879 5.465 1.611 1 95.44 140 ILE B C 1
ATOM 2288 O O . ILE B 1 140 ? -2.43 5.629 0.521 1 95.44 140 ILE B O 1
ATOM 2292 N N . TYR B 1 141 ? -0.743 5.934 1.955 1 95.56 141 TYR B N 1
ATOM 2293 C CA . TYR B 1 141 ? 0.224 6.395 0.964 1 95.56 141 TYR B CA 1
ATOM 2294 C C . TYR B 1 141 ? 1.51 5.578 1.038 1 95.56 141 TYR B C 1
ATOM 2296 O O . TYR B 1 141 ? 2.092 5.422 2.113 1 95.56 141 TYR B O 1
ATOM 2304 N N . VAL B 1 142 ? 1.916 4.992 -0.044 1 96.31 142 VAL B N 1
ATOM 2305 C CA . VAL B 1 142 ? 3.26 4.445 -0.203 1 96.31 142 VAL B CA 1
ATOM 2306 C C . VAL B 1 142 ? 3.951 5.113 -1.391 1 96.31 142 VAL B C 1
ATOM 2308 O O . VAL B 1 142 ? 3.506 4.973 -2.533 1 96.31 142 VAL B O 1
ATOM 2311 N N . GLY B 1 143 ? 4.984 5.785 -1.14 1 95.5 143 GLY B N 1
ATOM 2312 C CA . GLY B 1 143 ? 5.703 6.52 -2.168 1 95.5 143 GLY B CA 1
ATOM 2313 C C . GLY B 1 143 ? 6.977 7.168 -1.661 1 95.5 143 GLY B C 1
ATOM 2314 O O . GLY B 1 143 ? 7.496 6.789 -0.607 1 95.5 143 GLY B O 1
ATOM 2315 N N . LYS B 1 144 ? 7.504 8.062 -2.43 1 93 144 LYS B N 1
ATOM 2316 C CA . LYS B 1 144 ? 8.789 8.648 -2.076 1 93 144 LYS B CA 1
ATOM 2317 C C . LYS B 1 144 ? 8.617 10.008 -1.407 1 93 144 LYS B C 1
ATOM 2319 O O . LYS B 1 144 ? 7.93 10.883 -1.94 1 93 144 LYS B O 1
ATOM 2324 N N . LEU B 1 145 ? 9.172 10.117 -0.311 1 92.06 145 LEU B N 1
ATOM 2325 C CA . LEU B 1 145 ? 9.43 11.391 0.34 1 92.06 145 LEU B CA 1
ATOM 2326 C C . LEU B 1 145 ? 10.922 11.562 0.625 1 92.06 145 LEU B C 1
ATOM 2328 O O . LEU B 1 145 ? 11.578 10.625 1.096 1 92.06 145 LEU B O 1
ATOM 2332 N N . SER B 1 146 ? 11.445 12.734 0.299 1 91.62 146 SER B N 1
ATOM 2333 C CA . SER B 1 146 ? 12.875 13 0.44 1 91.62 146 SER B CA 1
ATOM 2334 C C . SER B 1 146 ? 13.711 11.922 -0.247 1 91.62 146 SER B C 1
ATOM 2336 O O . SER B 1 146 ? 14.703 11.453 0.306 1 91.62 146 SER B O 1
ATOM 2338 N N . GLY B 1 147 ? 13.18 11.367 -1.32 1 89.38 147 GLY B N 1
ATOM 2339 C CA . GLY B 1 147 ? 13.906 10.508 -2.242 1 89.38 147 GLY B CA 1
ATOM 2340 C C . GLY B 1 147 ? 13.828 9.039 -1.865 1 89.38 147 GLY B C 1
ATOM 2341 O O . GLY B 1 147 ? 14.344 8.18 -2.59 1 89.38 147 GLY B O 1
ATOM 2342 N N . LYS B 1 148 ? 13.203 8.688 -0.714 1 92.88 148 LYS B N 1
ATOM 2343 C CA . LYS B 1 148 ? 13.117 7.301 -0.265 1 92.88 148 LYS B CA 1
ATOM 2344 C C . LYS B 1 148 ? 11.664 6.883 -0.058 1 92.88 148 LYS B C 1
ATOM 2346 O O . LYS B 1 148 ? 10.805 7.727 0.21 1 92.88 148 LYS B O 1
ATOM 2351 N N . HIS B 1 149 ? 11.43 5.668 -0.215 1 94.75 149 HIS B N 1
ATOM 2352 C CA . HIS B 1 149 ? 10.062 5.18 -0.075 1 94.75 149 HIS B CA 1
ATOM 2353 C C . HIS B 1 149 ? 9.641 5.152 1.389 1 94.75 149 HIS B C 1
ATOM 2355 O O . HIS B 1 149 ? 10.391 4.699 2.252 1 94.75 149 HIS B O 1
ATOM 2361 N N . VAL B 1 150 ? 8.492 5.605 1.605 1 95.62 150 VAL B N 1
ATOM 2362 C CA . VAL B 1 150 ? 7.867 5.598 2.924 1 95.62 150 VAL B CA 1
ATOM 2363 C C . VAL B 1 150 ? 6.422 5.113 2.809 1 95.62 150 VAL B C 1
ATOM 2365 O O . VAL B 1 150 ? 5.855 5.094 1.715 1 95.62 150 VAL B O 1
ATOM 2368 N N . ALA B 1 151 ? 5.898 4.699 3.924 1 96.44 151 ALA B N 1
ATOM 2369 C CA . ALA B 1 151 ? 4.473 4.41 4.074 1 96.44 151 ALA B CA 1
ATOM 2370 C C . ALA B 1 151 ? 3.846 5.297 5.145 1 96.44 151 ALA B C 1
ATOM 2372 O O . ALA B 1 151 ? 4.441 5.523 6.203 1 96.44 151 ALA B O 1
ATOM 2373 N N . ILE B 1 152 ? 2.693 5.832 4.84 1 96.5 152 ILE B N 1
ATOM 2374 C CA . ILE B 1 152 ? 1.892 6.598 5.789 1 96.5 152 ILE B CA 1
ATOM 2375 C C . ILE B 1 152 ? 0.455 6.078 5.785 1 96.5 152 ILE B C 1
ATOM 2377 O O . ILE B 1 152 ? -0.183 6.008 4.734 1 96.5 152 ILE B O 1
ATOM 2381 N N . GLU B 1 153 ? -0.008 5.688 6.926 1 96.12 153 GLU B N 1
ATOM 2382 C CA . GLU B 1 153 ? -1.407 5.324 7.129 1 96.12 153 GLU B CA 1
ATOM 2383 C C . GLU B 1 153 ? -2.123 6.348 8 1 96.12 153 GLU B C 1
ATOM 2385 O O . GLU B 1 153 ? -1.596 6.77 9.031 1 96.12 153 GLU B O 1
ATOM 2390 N N . VAL B 1 154 ? -3.229 6.758 7.531 1 96 154 VAL B N 1
ATOM 2391 C CA . VAL B 1 154 ? -4.031 7.703 8.297 1 96 154 VAL B CA 1
ATOM 2392 C C . VAL B 1 154 ? -5.414 7.109 8.57 1 96 154 VAL B C 1
ATOM 2394 O O . VAL B 1 154 ? -6.039 6.543 7.668 1 96 154 VAL B O 1
ATOM 2397 N N . LYS B 1 155 ? -5.816 7.238 9.797 1 93.56 155 LYS B N 1
ATOM 2398 C CA . LYS B 1 155 ? -7.145 6.797 10.211 1 93.56 155 LYS B CA 1
ATOM 2399 C C . LYS B 1 155 ? -7.848 7.875 11.031 1 93.56 155 LYS B C 1
ATOM 2401 O O . LYS B 1 155 ? -7.215 8.562 11.836 1 93.56 155 LYS B O 1
ATOM 2406 N N . VAL B 1 156 ? -9.086 7.91 10.789 1 91.25 156 VAL B N 1
ATOM 2407 C CA . VAL B 1 156 ? -9.891 8.828 11.594 1 91.25 156 VAL B CA 1
ATOM 2408 C C . VAL B 1 156 ? -10.914 8.031 12.406 1 91.25 156 VAL B C 1
ATOM 2410 O O . VAL B 1 156 ? -11.688 7.254 11.844 1 91.25 156 VAL B O 1
ATOM 2413 N N . LYS B 1 157 ? -10.773 8.156 13.703 1 79.25 157 LYS B N 1
ATOM 2414 C CA . LYS B 1 157 ? -11.789 7.598 14.594 1 79.25 157 LYS B CA 1
ATOM 2415 C C . LYS B 1 157 ? -12.383 8.68 15.484 1 79.25 157 LYS B C 1
ATOM 2417 O O . LYS B 1 157 ? -11.711 9.195 16.375 1 79.25 157 LYS B O 1
ATOM 2422 N N . VAL B 1 158 ? -13.531 9.172 15.039 1 66.69 158 VAL B N 1
ATOM 2423 C CA . VAL B 1 158 ? -14.172 10.18 15.883 1 66.69 158 VAL B CA 1
ATOM 2424 C C . VAL B 1 158 ? -15.258 9.523 16.734 1 66.69 158 VAL B C 1
ATOM 2426 O O . VAL B 1 158 ? -15.875 8.539 16.312 1 66.69 158 VAL B O 1
#

Solvent-accessible surface area (backbone atoms only — not comparable to full-atom values): 17518 Å² total; per-residue (Å²): 134,84,78,79,64,73,66,65,59,53,57,54,51,48,53,52,50,51,52,55,51,57,57,57,56,63,63,53,62,68,58,67,80,84,70,70,79,61,75,67,62,74,68,77,48,62,42,71,42,54,43,44,16,33,54,28,69,73,39,43,65,49,48,51,51,40,37,75,74,62,42,76,41,58,34,32,64,57,83,42,74,50,71,36,87,84,79,23,36,33,41,34,39,24,21,72,43,89,60,67,44,63,48,91,55,60,59,65,59,46,51,45,35,42,50,20,22,52,51,13,52,76,71,68,40,56,59,54,49,92,88,54,86,56,63,70,29,29,33,30,33,29,26,65,54,89,86,39,58,34,35,40,38,39,35,29,59,102,137,85,83,80,67,72,67,65,56,53,58,52,48,50,54,50,50,53,50,50,51,59,54,54,58,61,59,55,67,60,60,61,76,72,65,70,79,62,76,69,62,73,67,81,46,63,41,70,42,55,43,45,14,31,54,30,69,71,38,42,64,49,49,51,52,40,39,74,74,63,43,74,43,58,32,33,65,57,83,42,72,50,73,35,86,83,77,22,36,32,42,36,36,24,21,70,43,88,61,68,43,63,47,90,54,61,60,65,57,45,52,45,34,40,50,21,23,51,52,13,53,75,70,66,41,56,57,56,50,93,90,52,89,57,63,69,29,30,33,31,33,30,26,64,53,87,88,38,59,33,36,40,38,38,36,29,60,102

Nearest PDB structures (foldseek):
  3iic-assembly1_B  TM=3.020E-01  e=1.892E-01  Shewanella loihica PV-4
  1xlr-assembly1_A  TM=4.115E-01  e=2.458E+00  Escherichia coli
  3pu2-assembly2_B  TM=2.779E-01  e=5.480E-01  Cereibacter sphaeroides 2.4.1
  5n83-assembly1_C  TM=3.551E-01  e=1.491E+00  Murine adenovirus 2
  1xfs-assembly1_A  TM=1.755E-01  e=1.236E+00  Nitrosomonas europaea ATCC 19718

Sequence (316 aa):
MNRINFLDCNIFLTKISLLFLLMNLVSLEAFGKSSHLNSRAIPPGLYHNCKGGGLGKFCAATVTRAWNEGHFKSFTTKLQSYTDGVQGCTLSYWTDSKEPVIMVNPQQVGAALEQIDQKCVADGMKVAELGEKVTDFEGIYVGKLSGKHVAIEVKVKVMNRINFLDCNIFLTKISLLFLLMNLVSLEAFGKSSHLNSRAIPPGLYHNCKGGGLGKFCAATVTRAWNEGHFKSFTTKLQSYTDGVQGCTLSYWTDSKEPVIMVNPQQVGAALEQIDQKCVADGMKVAELGEKVTDFEGIYVGKLSGKHVAIEVKVKV

Organism: Phakopsora pachyrhizi (NCBI:txid170000)

Foldseek 3Di:
DDPPDPVVVVVVVVVVVVVVVVVVVVVVVVPPDPDDPPPPPLPPFPDKDKQAAACLPLCVVVLVVCVVVPPPQKAAQDWDWDADPPSQKIKIKHAPDHDIDGDDDSVLVSVQRVSNRVVCVVVVHHYDDVPDDDAFIKMWTWGDDNRGTMIMIMTGHD/DDCPDPVVVVVVVVVVVVVVVVVVVVPPVVPPDPPDPPPPPLPDFPDKDKQAAACLVLCVVVLVVCVVVPPPQKAAQDWDWDADPPSQKIKIKHAPDHDIDGDDDSVLVSVQRVSNRVVCVVVVHHYDDVPDDDAFIKMWTWGDDNRGTMIMIMTGHD

Radius of gyration: 32.53 Å; Cα contacts (8 Å, |Δi|>4): 555; chains: 2; bounding box: 40×170×42 Å

pLDDT: mean 76.96, std 24.41, range [24.97, 98.06]